Protein 5JBR (pdb70)

Organism: Beutenbergia cavernae (strain ATCC BAA-8 / DSM 12333 / CCUG 43141 / JCM 11478 / NBRC 16432 / NCIMB 13614 / HKI 0122) (NCBI:txid471853)

Solvent-accessible surface area: 14415 Å² total

CATH classification: 1.10.10.10

InterPro domains:
  IPR000835 MarR-type HTH domain [PF12802] (37-78)
  IPR036388 Winged helix-like DNA-binding domain superfamily [G3DSA:1.10.10.10] (1-82)
  IPR036390 Winged helix DNA-binding domain superfamily [SSF46785] (8-105)
  IPR052362 HTH-type GbsR-related transcriptional regulator [PTHR38465] (7-141)

Sequence (285 aa):
NAVTEEQLTFSQAGDLATWQLPRTTGRRTYGYLLLQSEATSFQEIGADLGLSPGAVSTSVRRELVAWGLARTIPQPGSRRLLVEAAGGFEQLLAASHERSRAFIRTLRSGQALADDDRVATRLVVDLTDLFEAYVEEAGEQLRRRRHEAGGNAVTEEQLTFSQAGDLATWQLPRTTGRRTYGYLLLQSEATSFQEEIGADLGLSPGAVSTSVREELVAWGLARTIPQPGSRRLLVEAAGGFEQLLAASHERSRAFIRTLRSGQALADDDRVATRLVDLTDDLFEAYVEEAGEQLR

Foldseek 3Di:
DVVLVVLQVQLQVCCVVVLVQRSLLSSLLSNLVPDPDWAFLVVSCVSNVHDSVSSVVSQVVCVVQQQKDWAQDPPDRTITMHGGGDCVSSLVSVLVVLVVVLVVLVVQLVVDDDDVSNVVSVVVSVVSVVVSVVVVVVVVVVVVPD/DVVLVVLQVQLQVCCVCVLVDRSLLSSLLSNQVPDPDWAWLVVSCVSNVHDSVSSVVSQVVCVVQFQKDWADDPPDRTITMHTGGDCLSSLVVVLVVLVVVLVVLVVQLVVDPDPVSNVVSVVVSVVSVVVSVVVVVSD

B-factor: mean 21.53, std 11.72, range [6.04, 85.86]

Radius of gyration: 23.36 Å; Cα contacts (8 Å, |Δi|>4): 385; chains: 2; bounding box: 42×64×67 Å

Structure (mmCIF, N/CA/C/O backbone):
data_5JBR
#
_entry.id   5JBR
#
_cell.length_a   45.096
_cell.length_b   46.461
_cell.length_c   47.820
_cell.angle_alpha   104.040
_cell.angle_beta   102.340
_cell.angle_gamma   117.670
#
_symmetry.space_group_name_H-M   'P 1'
#
loop_
_entity.id
_entity.type
_entity.pdbx_description
1 polymer 'Uncharacterized protein Bcav_2135'
2 non-polymer 'SULFATE ION'
3 water water
#
loop_
_atom_site.group_PDB
_atom_site.id
_atom_site.type_symbol
_atom_site.label_atom_id
_atom_site.label_alt_id
_atom_site.label_comp_id
_atom_site.label_asym_id
_atom_site.label_entity_id
_atom_site.label_seq_id
_atom_site.pdbx_PDB_ins_code
_atom_site.Cartn_x
_atom_site.Cartn_y
_atom_site.Cartn_z
_atom_site.occupancy
_atom_site.B_iso_or_equiv
_atom_site.auth_seq_id
_atom_site.auth_comp_id
_atom_site.auth_asym_id
_atom_site.auth_atom_id
_atom_site.pdbx_PDB_model_num
ATOM 1 N N . ASN A 1 1 ? -24.503 39.673 14.606 1.00 42.32 -1 ASN A N 1
ATOM 2 C CA . ASN A 1 1 ? -24.611 40.382 13.338 1.00 37.19 -1 ASN A CA 1
ATOM 3 C C . ASN A 1 1 ? -23.736 39.715 12.275 1.00 32.63 -1 ASN A C 1
ATOM 4 O O . ASN A 1 1 ? -23.195 38.632 12.508 1.00 31.63 -1 ASN A O 1
ATOM 9 N N . ALA A 1 2 ? -23.585 40.382 11.124 1.00 28.82 0 ALA A N 1
ATOM 10 C CA . ALA A 1 2 ? -22.950 39.747 9.969 1.00 23.74 0 ALA A CA 1
ATOM 11 C C . ALA A 1 2 ? -21.513 39.330 10.271 1.00 20.66 0 ALA A C 1
ATOM 12 O O . ALA A 1 2 ? -21.086 38.229 9.893 1.00 16.38 0 ALA A O 1
ATOM 14 N N . VAL A 1 3 ? -20.757 40.189 10.962 1.00 23.98 1 VAL A N 1
ATOM 15 C CA . VAL A 1 3 ? -19.355 39.893 11.263 1.00 25.32 1 VAL A CA 1
ATOM 16 C C . VAL A 1 3 ? -19.239 38.743 12.264 1.00 22.13 1 VAL A C 1
ATOM 17 O O . VAL A 1 3 ? -18.376 37.873 12.128 1.00 20.37 1 VAL A O 1
ATOM 21 N N . THR A 1 4 ? -20.098 38.713 13.281 1.00 22.69 2 THR A N 1
ATOM 22 C CA . THR A 1 4 ? -20.038 37.603 14.226 1.00 21.79 2 THR A CA 1
ATOM 23 C C . THR A 1 4 ? -20.384 36.284 13.539 1.00 18.03 2 THR A C 1
ATOM 24 O O . THR A 1 4 ? -19.718 35.265 13.764 1.00 13.81 2 THR A O 1
ATOM 28 N N . GLU A 1 5 ? -21.407 36.291 12.675 1.00 14.67 3 GLU A N 1
ATOM 29 C CA . GLU A 1 5 ? -21.768 35.082 11.941 1.00 15.02 3 GLU A CA 1
ATOM 30 C C . GLU A 1 5 ? -20.628 34.627 11.030 1.00 13.44 3 GLU A C 1
ATOM 31 O O . GLU A 1 5 ? -20.344 33.426 10.929 1.00 10.85 3 GLU A O 1
ATOM 37 N N . GLU A 1 6 ? -19.957 35.569 10.364 1.00 12.18 4 GLU A N 1
ATOM 38 C CA . GLU A 1 6 ? -18.824 35.188 9.523 1.00 12.01 4 GLU A CA 1
ATOM 39 C C . GLU A 1 6 ? -17.699 34.582 10.357 1.00 12.94 4 GLU A C 1
ATOM 40 O O . GLU A 1 6 ? -17.070 33.597 9.942 1.00 13.41 4 GLU A O 1
ATOM 46 N N . GLN A 1 7 ? -17.437 35.152 11.543 1.00 12.98 5 GLN A N 1
ATOM 47 C CA . GLN A 1 7 ? -16.401 34.606 12.420 1.00 13.73 5 GLN A CA 1
ATOM 48 C C . GLN A 1 7 ? -16.752 33.199 12.885 1.00 14.09 5 GLN A C 1
ATOM 49 O O . GLN A 1 7 ? -15.882 32.319 12.927 1.00 13.27 5 GLN A O 1
ATOM 55 N N . LEU A 1 8 ? -18.019 32.968 13.246 1.00 13.61 6 LEU A N 1
ATOM 56 C CA . LEU A 1 8 ? -18.443 31.639 13.685 1.00 14.76 6 LEU A CA 1
ATOM 57 C C . LEU A 1 8 ? -18.322 30.616 12.560 1.00 13.82 6 LEU A C 1
ATOM 58 O O . LEU A 1 8 ? -17.894 29.480 12.789 1.00 13.00 6 LEU A O 1
ATOM 63 N N . THR A 1 9 ? -18.706 30.995 11.340 1.00 13.81 7 THR A N 1
ATOM 64 C CA . THR A 1 9 ? -18.599 30.063 10.221 1.00 13.96 7 THR A CA 1
ATOM 65 C C . THR A 1 9 ? -17.133 29.789 9.869 1.00 13.44 7 THR A C 1
ATOM 66 O O . THR A 1 9 ? -16.776 28.652 9.535 1.00 11.43 7 THR A O 1
ATOM 70 N N . PHE A 1 10 ? -16.260 30.798 9.972 1.00 12.57 8 PHE A N 1
ATOM 71 C CA . PHE A 1 10 ? -14.826 30.542 9.816 1.00 11.21 8 PHE A CA 1
ATOM 72 C C . PHE A 1 10 ? -14.348 29.524 10.846 1.00 11.34 8 PHE A C 1
ATOM 73 O O . PHE A 1 10 ? -13.624 28.576 10.515 1.00 12.27 8 PHE A O 1
ATOM 81 N N . SER A 1 11 ? -14.760 29.700 12.104 1.00 10.56 9 SER A N 1
ATOM 82 C CA . SER A 1 11 ? -14.461 28.721 13.152 1.00 13.58 9 SER A CA 1
ATOM 83 C C . SER A 1 11 ? -14.956 27.323 12.773 1.00 15.29 9 SER A C 1
ATOM 84 O O . SER A 1 11 ? -14.221 26.330 12.894 1.00 13.69 9 SER A O 1
ATOM 87 N N . GLN A 1 12 ? -16.205 27.222 12.313 1.00 13.62 10 GLN A N 1
ATOM 88 C CA . GLN A 1 12 ? -16.728 25.922 11.897 1.00 13.76 10 GLN A CA 1
ATOM 89 C C . GLN A 1 12 ? -15.880 25.313 10.785 1.00 14.25 10 GLN A C 1
ATOM 90 O O . GLN A 1 12 ? -15.579 24.113 10.809 1.00 15.57 10 GLN A O 1
ATOM 96 N N . ALA A 1 13 ? -15.494 26.121 9.795 1.00 13.75 11 ALA A N 1
ATOM 97 C CA . ALA A 1 13 ? -14.684 25.617 8.686 1.00 14.51 11 ALA A CA 1
ATOM 98 C C . ALA A 1 13 ? -13.304 25.159 9.153 1.00 14.20 11 ALA A C 1
ATOM 99 O O . ALA A 1 13 ? -12.752 24.191 8.618 1.00 15.83 11 ALA A O 1
ATOM 109 N N . GLY A 1 15 ? -12.557 23.860 12.053 1.00 15.50 13 GLY A N 1
ATOM 110 C CA . GLY A 1 15 ? -12.759 22.536 12.627 1.00 18.06 13 GLY A CA 1
ATOM 111 C C . GLY A 1 15 ? -12.751 21.447 11.570 1.00 18.32 13 GLY A C 1
ATOM 112 O O . GLY A 1 15 ? -12.106 20.400 11.727 1.00 17.94 13 GLY A O 1
ATOM 113 N N . ASP A 1 16 ? -13.465 21.681 10.469 1.00 16.23 14 ASP A N 1
ATOM 114 C CA . ASP A 1 16 ? -13.499 20.697 9.393 1.00 19.27 14 ASP A CA 1
ATOM 115 C C . ASP A 1 16 ? -12.137 20.553 8.726 1.00 20.25 14 ASP A C 1
ATOM 116 O O . ASP A 1 16 ? -11.742 19.444 8.329 1.00 22.86 14 ASP A O 1
ATOM 129 N N . LEU A 1 18 ? -8.978 21.094 10.019 1.00 23.93 16 LEU A N 1
ATOM 130 C CA . LEU A 1 18 ? -7.950 20.440 10.810 1.00 26.40 16 LEU A CA 1
ATOM 131 C C . LEU A 1 18 ? -8.303 18.996 11.135 1.00 24.91 16 LEU A C 1
ATOM 132 O O . LEU A 1 18 ? -7.430 18.248 11.583 1.00 26.34 16 LEU A O 1
ATOM 137 N N . ALA A 1 19 ? -9.546 18.582 10.907 1.00 24.86 17 ALA A N 1
ATOM 138 C CA . ALA A 1 19 ? -9.864 17.163 11.011 1.00 22.77 17 ALA A CA 1
ATOM 139 C C . ALA A 1 19 ? -9.096 16.336 9.984 1.00 22.19 17 ALA A C 1
ATOM 140 O O . ALA A 1 19 ? -8.915 15.128 10.184 1.00 23.90 17 ALA A O 1
ATOM 142 N N . THR A 1 20 ? -8.618 16.969 8.907 1.00 26.06 18 THR A N 1
ATOM 143 C CA . THR A 1 20 ? -7.747 16.298 7.941 1.00 29.22 18 THR A CA 1
ATOM 144 C C . THR A 1 20 ? -6.475 15.774 8.597 1.00 29.77 18 THR A C 1
ATOM 145 O O . THR A 1 20 ? -5.983 14.696 8.244 1.00 30.62 18 THR A O 1
ATOM 149 N N . TRP A 1 21 ? -5.903 16.539 9.525 1.00 28.20 19 TRP A N 1
ATOM 150 C CA . TRP A 1 21 ? -4.720 16.121 10.263 1.00 29.05 19 TRP A CA 1
ATOM 151 C C . TRP A 1 21 ? -5.077 15.520 11.611 1.00 28.15 19 TRP A C 1
ATOM 152 O O . TRP A 1 21 ? -4.260 15.561 12.540 1.00 29.89 19 TRP A O 1
ATOM 163 N N . GLN A 1 22 ? -6.295 14.989 11.733 1.00 26.09 20 GLN A N 1
ATOM 164 C CA . GLN A 1 22 ? -6.748 14.182 12.857 1.00 28.32 20 GLN A CA 1
ATOM 165 C C . GLN A 1 22 ? -6.979 15.002 14.108 1.00 26.31 20 GLN A C 1
ATOM 166 O O . GLN A 1 22 ? -6.992 14.454 15.213 1.00 29.92 20 GLN A O 1
ATOM 172 N N . LEU A 1 23 ? -7.149 16.296 13.960 1.00 23.25 21 LEU A N 1
ATOM 173 C CA . LEU A 1 23 ? -7.516 17.131 15.093 1.00 23.49 21 LEU A CA 1
ATOM 174 C C . LEU A 1 23 ? -9.033 17.113 15.259 1.00 23.44 21 LEU A C 1
ATOM 175 O O . LEU A 1 23 ? -9.756 17.373 14.286 1.00 21.80 21 LEU A O 1
ATOM 180 N N . PRO A 1 24 ? -9.542 16.789 16.449 1.00 22.26 22 PRO A N 1
ATOM 181 C CA . PRO A 1 24 ? -10.997 16.762 16.661 1.00 19.55 22 PRO A CA 1
ATOM 182 C C . PRO A 1 24 ? -11.657 18.080 16.273 1.00 20.21 22 PRO A C 1
ATOM 183 O O . PRO A 1 24 ? -11.101 19.155 16.502 1.00 18.98 22 PRO A O 1
ATOM 187 N N . ARG A 1 25 ? -12.877 17.994 15.719 1.00 19.62 23 ARG A N 1
ATOM 188 C CA . ARG A 1 25 ? -13.500 19.173 15.107 1.00 18.68 23 ARG A CA 1
ATOM 189 C C . ARG A 1 25 ? -13.751 20.287 16.119 1.00 18.46 23 ARG A C 1
ATOM 190 O O . ARG A 1 25 ? -13.543 21.463 15.807 1.00 18.71 23 ARG A O 1
ATOM 198 N N . THR A 1 26 ? -14.205 19.948 17.330 1.00 17.17 24 THR A N 1
ATOM 199 C CA . THR A 1 26 ? -14.403 20.986 18.343 1.00 18.04 24 THR A CA 1
ATOM 200 C C . THR A 1 26 ? -13.095 21.711 18.670 1.00 15.27 24 THR A C 1
ATOM 201 O O . THR A 1 26 ? -13.096 22.923 18.933 1.00 14.75 24 THR A O 1
ATOM 205 N N . THR A 1 27 ? -11.969 21.001 18.619 1.00 12.67 25 THR A N 1
ATOM 206 C CA . THR A 1 27 ? -10.673 21.627 18.867 1.00 10.91 25 THR A CA 1
ATOM 207 C C . THR A 1 27 ? -10.294 22.574 17.729 1.00 8.76 25 THR A C 1
ATOM 208 O O . THR A 1 27 ? -9.854 23.707 17.967 1.00 9.42 25 THR A O 1
ATOM 212 N N . GLY A 1 28 ? -10.473 22.132 16.482 1.00 10.72 26 GLY A N 1
ATOM 213 C CA . GLY A 1 28 ? -10.248 23.019 15.345 1.00 12.00 26 GLY A CA 1
ATOM 214 C C . GLY A 1 28 ? -11.184 24.216 15.325 1.00 12.75 26 GLY A C 1
ATOM 215 O O . GLY A 1 28 ? -10.796 25.308 14.889 1.00 15.13 26 GLY A O 1
ATOM 216 N N A ARG A 1 29 ? -12.425 24.042 15.796 0.49 12.49 27 ARG A N 1
ATOM 217 N N B ARG A 1 29 ? -12.421 24.030 15.788 0.51 14.01 27 ARG A N 1
ATOM 218 C CA A ARG A 1 29 ? -13.340 25.180 15.889 0.49 13.82 27 ARG A CA 1
ATOM 219 C CA B ARG A 1 29 ? -13.348 25.149 15.913 0.51 16.89 27 ARG A CA 1
ATOM 220 C C A ARG A 1 29 ? -12.853 26.199 16.915 0.49 14.39 27 ARG A C 1
ATOM 221 C C B ARG A 1 29 ? -12.824 26.185 16.899 0.51 15.56 27 ARG A C 1
ATOM 222 O O A ARG A 1 29 ? -12.937 27.412 16.680 0.49 13.68 27 ARG A O 1
ATOM 223 O O B ARG A 1 29 ? -12.849 27.393 16.625 0.51 14.47 27 ARG A O 1
ATOM 238 N N . THR A 1 30 ? -12.357 25.724 18.063 1.00 12.59 28 THR A N 1
ATOM 239 C CA . THR A 1 30 ? -11.801 26.627 19.071 1.00 11.34 28 THR A CA 1
ATOM 240 C C . THR A 1 30 ? -10.617 27.395 18.502 1.00 10.55 28 THR A C 1
ATOM 241 O O . THR A 1 30 ? -10.458 28.599 18.749 1.00 10.38 28 THR A O 1
ATOM 245 N N . TYR A 1 31 ? -9.798 26.717 17.704 1.00 8.24 29 TYR A N 1
ATOM 246 C CA . TYR A 1 31 ? -8.638 27.362 17.097 1.00 7.91 29 TYR A CA 1
ATOM 247 C C . TYR A 1 31 ? -9.059 28.456 16.117 1.00 9.26 29 TYR A C 1
ATOM 248 O O . TYR A 1 31 ? -8.528 29.574 16.148 1.00 7.27 29 TYR A O 1
ATOM 257 N N . GLY A 1 32 ? -10.024 28.162 15.243 1.00 10.14 30 GLY A N 1
ATOM 258 C CA . GLY A 1 32 ? -10.462 29.176 14.293 1.00 8.45 30 GLY A CA 1
ATOM 259 C C . GLY A 1 32 ? -11.057 30.385 14.990 1.00 11.50 30 GLY A C 1
ATOM 260 O O . GLY A 1 32 ? -10.883 31.524 14.549 1.00 14.10 30 GLY A O 1
ATOM 261 N N . TYR A 1 33 ? -11.770 30.151 16.087 1.00 12.19 31 TYR A N 1
ATOM 262 C CA . TYR A 1 33 ? -12.261 31.249 16.910 1.00 12.23 31 TYR A CA 1
ATOM 263 C C . TYR A 1 33 ? -11.110 32.085 17.458 1.00 10.83 31 TYR A C 1
ATOM 264 O O . TYR A 1 33 ? -11.108 33.317 17.338 1.00 13.28 31 TYR A O 1
ATOM 273 N N . LEU A 1 34 ? -10.123 31.432 18.078 1.00 7.29 32 LEU A N 1
ATOM 274 C CA . LEU A 1 34 ? -8.994 32.166 18.649 1.00 7.23 32 LEU A CA 1
ATOM 275 C C . LEU A 1 34 ? -8.248 32.959 17.582 1.00 8.97 32 LEU A C 1
ATOM 276 O O . LEU A 1 34 ? -7.754 34.060 17.853 1.00 8.93 32 LEU A O 1
ATOM 281 N N . LEU A 1 35 ? -8.168 32.422 16.365 1.00 7.32 33 LEU A N 1
ATOM 282 C CA . LEU A 1 35 ? -7.445 33.103 15.289 1.00 7.13 33 LEU A CA 1
ATOM 283 C C . LEU A 1 35 ? -8.004 34.492 15.006 1.00 8.64 33 LEU A C 1
ATOM 284 O O . LEU A 1 35 ? -7.257 35.383 14.595 1.00 10.40 33 LEU A O 1
ATOM 289 N N . LEU A 1 36 ? -9.302 34.706 15.206 1.00 9.77 34 LEU A N 1
ATOM 290 C CA . LEU A 1 36 ? -9.889 36.002 14.887 1.00 10.31 34 LEU A CA 1
ATOM 291 C C . LEU A 1 36 ? -10.050 36.908 16.105 1.00 10.53 34 LEU A C 1
ATOM 292 O O . LEU A 1 36 ? -10.569 38.025 15.969 1.00 13.79 34 LEU A O 1
ATOM 297 N N . GLN A 1 37 ? -9.587 36.478 17.277 1.00 10.58 35 GLN A N 1
ATOM 298 C CA . GLN A 1 37 ? -9.589 37.310 18.476 1.00 14.29 35 GLN A CA 1
ATOM 299 C C . GLN A 1 37 ? -8.331 38.172 18.536 1.00 16.79 35 GLN A C 1
ATOM 300 O O . GLN A 1 37 ? -7.217 37.655 18.429 1.00 16.99 35 GLN A O 1
ATOM 306 N N . SER A 1 38 ? -8.506 39.484 18.738 1.00 17.28 36 SER A N 1
ATOM 307 C CA . SER A 1 38 ? -7.347 40.355 18.857 1.00 19.55 36 SER A CA 1
ATOM 308 C C . SER A 1 38 ? -6.707 40.310 20.239 1.00 20.79 36 SER A C 1
ATOM 309 O O . SER A 1 38 ? -5.556 40.731 20.38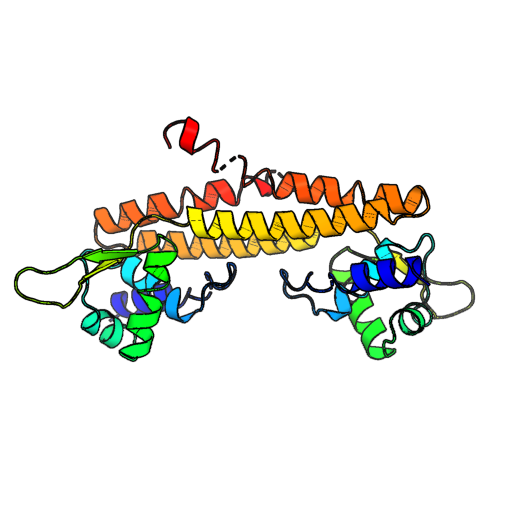5 1.00 25.02 36 SER A O 1
ATOM 312 N N . GLU A 1 39 ? -7.412 39.811 21.248 1.00 19.08 37 GLU A N 1
ATOM 313 C CA . GLU A 1 39 ? -6.893 39.731 22.608 1.00 19.87 37 GLU A CA 1
ATOM 314 C C . GLU A 1 39 ? -7.059 38.314 23.140 1.00 16.88 37 GLU A C 1
ATOM 315 O O . GLU A 1 39 ? -7.905 37.549 22.671 1.00 15.16 37 GLU A O 1
ATOM 321 N N . ALA A 1 40 ? -6.240 37.966 24.132 1.00 15.70 38 ALA A N 1
ATOM 322 C CA . ALA A 1 40 ? -6.417 36.690 24.808 1.00 15.63 38 ALA A CA 1
ATOM 323 C C . ALA A 1 40 ? -7.797 36.639 25.449 1.00 15.22 38 ALA A C 1
ATOM 324 O O . ALA A 1 40 ? -8.308 37.653 25.938 1.00 18.41 38 ALA A O 1
ATOM 326 N N . THR A 1 41 ? -8.405 35.455 25.447 1.00 14.42 39 THR A N 1
ATOM 327 C CA . THR A 1 41 ? -9.782 35.285 25.896 1.00 16.03 39 THR A CA 1
ATOM 328 C C . THR A 1 41 ? -9.863 34.226 26.989 1.00 14.00 39 THR A C 1
ATOM 329 O O . THR A 1 41 ? -9.054 33.296 27.044 1.00 15.24 39 THR A O 1
ATOM 333 N N . SER A 1 42 ? -10.857 34.370 27.861 1.00 13.79 40 SER A N 1
ATOM 334 C CA . SER A 1 42 ? -11.038 33.429 28.951 1.00 13.76 40 SER A CA 1
ATOM 335 C C . SER A 1 42 ? -11.727 32.155 28.461 1.00 14.92 40 SER A C 1
ATOM 336 O O . SER A 1 42 ? -12.338 32.120 27.387 1.00 15.38 40 SER A O 1
ATOM 339 N N . PHE A 1 43 ? -11.625 31.095 29.273 1.00 14.70 41 PHE A N 1
ATOM 340 C CA . PHE A 1 43 ? -12.355 29.866 28.968 1.00 14.50 41 PHE A CA 1
ATOM 341 C C . PHE A 1 43 ? -13.854 30.133 28.908 1.00 17.22 41 PHE A C 1
ATOM 342 O O . PHE A 1 43 ? -14.566 29.551 28.078 1.00 17.08 41 PHE A O 1
ATOM 350 N N . GLN A 1 44 ? -14.348 31.016 29.783 1.00 17.46 42 GLN A N 1
ATOM 351 C CA . GLN A 1 44 ? -15.775 31.325 29.819 1.00 19.81 42 GLN A CA 1
ATOM 352 C C . GLN A 1 44 ? -16.235 31.986 28.522 1.00 20.34 42 GLN A C 1
ATOM 353 O O . GLN A 1 44 ? -17.313 31.665 28.005 1.00 17.64 42 GLN A O 1
ATOM 359 N N . GLU A 1 45 ? -15.431 32.910 27.982 1.00 19.76 43 GLU A N 1
ATOM 360 C CA . GLU A 1 45 ? -15.784 33.569 26.721 1.00 20.56 43 GLU A CA 1
ATOM 361 C C . GLU A 1 45 ? -15.792 32.584 25.557 1.00 17.91 43 GLU A C 1
ATOM 362 O O . GLU A 1 45 ? -16.700 32.615 24.720 1.00 18.07 43 GLU A O 1
ATOM 368 N N . ILE A 1 46 ? -14.765 31.731 25.459 1.00 14.92 44 ILE A N 1
ATOM 369 C CA . ILE A 1 46 ? -14.746 30.719 24.397 1.00 15.16 44 ILE A CA 1
ATOM 370 C C . ILE A 1 46 ? -16.020 29.882 24.442 1.00 14.76 44 ILE A C 1
ATOM 371 O O . ILE A 1 46 ? -16.711 29.703 23.428 1.00 15.41 44 ILE A O 1
ATOM 376 N N . GLY A 1 47 ? -16.352 29.362 25.625 1.00 15.05 45 GLY A N 1
ATOM 377 C CA . GLY A 1 47 ? -17.526 28.509 25.743 1.00 15.57 45 GLY A CA 1
ATOM 378 C C . GLY A 1 47 ? -18.820 29.231 25.420 1.00 17.65 45 GLY A C 1
ATOM 379 O O . GLY A 1 47 ? -19.720 28.661 24.792 1.00 16.54 45 GLY A O 1
ATOM 380 N N . ALA A 1 48 ? -18.938 30.494 25.849 1.00 18.07 46 ALA A N 1
ATOM 381 C CA . ALA A 1 48 ? -20.154 31.255 25.571 1.00 21.06 46 ALA A CA 1
ATOM 382 C C . ALA A 1 48 ? -20.281 31.578 24.088 1.00 21.65 46 ALA A C 1
ATOM 383 O O . ALA A 1 48 ? -21.364 31.444 23.508 1.00 22.81 46 ALA A O 1
ATOM 385 N N . ASP A 1 49 ? -19.182 31.991 23.455 1.00 19.99 47 ASP A N 1
ATOM 386 C CA . ASP A 1 49 ? -19.246 32.405 22.057 1.00 21.71 47 ASP A CA 1
ATOM 387 C C . ASP A 1 49 ? -19.438 31.227 21.117 1.00 22.89 47 ASP A C 1
ATOM 388 O O . ASP A 1 49 ? -20.053 31.381 20.056 1.00 27.67 47 ASP A O 1
ATOM 393 N N . LEU A 1 50 ? -18.911 30.058 21.468 1.00 20.72 48 LEU A N 1
ATOM 394 C CA . LEU A 1 50 ? -18.992 28.884 20.613 1.00 19.23 48 LEU A CA 1
ATOM 395 C C . LEU A 1 50 ? -20.076 27.910 21.049 1.00 20.18 48 LEU A C 1
ATOM 396 O O . LEU A 1 50 ? -20.310 26.910 20.358 1.00 21.28 48 LEU A O 1
ATOM 401 N N . GLY A 1 51 ? -20.745 28.172 22.164 1.00 21.26 49 GLY A N 1
ATOM 402 C CA . GLY A 1 51 ? -21.745 27.235 22.653 1.00 21.73 49 GLY A CA 1
ATOM 403 C C . GLY A 1 51 ? -21.151 25.918 23.107 1.00 22.24 49 GLY A C 1
ATOM 404 O O . GLY A 1 51 ? -21.739 24.858 22.857 1.00 23.32 49 GLY A O 1
ATOM 405 N N . LEU A 1 52 ? -19.996 25.957 23.767 1.00 19.79 50 LEU A N 1
ATOM 406 C CA . LEU A 1 52 ? -19.290 24.761 24.196 1.00 17.75 50 LEU A CA 1
ATOM 407 C C . LEU A 1 52 ? -19.333 24.620 25.713 1.00 18.12 50 LEU A C 1
ATOM 408 O O . LEU A 1 52 ? -19.287 25.613 26.446 1.00 17.95 50 LEU A O 1
ATOM 413 N N . SER A 1 53 ? -19.414 23.372 26.178 1.00 17.80 51 SER A N 1
ATOM 414 C CA . SER A 1 53 ? -19.404 23.099 27.610 1.00 20.25 51 SER A CA 1
ATOM 415 C C . SER A 1 53 ? -18.049 23.461 28.215 1.00 19.73 51 SER A C 1
ATOM 416 O O . SER A 1 53 ? -17.032 23.495 27.512 1.00 18.61 51 SER A O 1
ATOM 419 N N . PRO A 1 54 ? -18.008 23.746 29.524 1.00 21.45 52 PRO A N 1
ATOM 420 C CA . PRO A 1 54 ? -16.702 23.995 30.160 1.00 19.83 52 PRO A CA 1
ATOM 421 C C . PRO A 1 54 ? -15.723 22.849 29.961 1.00 19.82 52 PRO A C 1
ATOM 422 O O . PRO A 1 54 ? -14.529 23.093 29.751 1.00 19.65 52 PRO A O 1
ATOM 426 N N . GLY A 1 55 ? -16.203 21.602 29.982 1.00 19.99 53 GLY A N 1
ATOM 427 C CA . GLY A 1 55 ? -15.322 20.471 29.728 1.00 19.77 53 GLY A CA 1
ATOM 428 C C . GLY A 1 55 ? -14.806 20.426 28.300 1.00 19.32 53 GLY A C 1
ATOM 429 O O . GLY A 1 55 ? -13.641 20.092 28.064 1.00 20.24 53 GLY A O 1
ATOM 430 N N . ALA A 1 56 ? -15.664 20.753 27.327 1.00 15.91 54 ALA A N 1
ATOM 431 C CA . ALA A 1 56 ? -15.220 20.799 25.936 1.00 13.64 54 ALA A CA 1
ATOM 432 C C . ALA A 1 56 ? -14.156 21.870 25.726 1.00 13.22 54 ALA A C 1
ATOM 433 O O . ALA A 1 56 ? -13.172 21.644 25.010 1.00 14.26 54 ALA A O 1
ATOM 435 N N . VAL A 1 57 ? -14.352 23.053 26.318 1.00 12.75 55 VAL A N 1
ATOM 436 C CA . VAL A 1 57 ? -13.368 24.126 26.191 1.00 12.02 55 VAL A CA 1
ATOM 437 C C . VAL A 1 57 ? -12.041 23.707 26.810 1.00 12.57 55 VAL A C 1
ATOM 438 O O . VAL A 1 57 ? -10.971 23.891 26.220 1.00 10.85 55 VAL A O 1
ATOM 442 N N . SER A 1 58 ? -12.095 23.141 28.016 1.00 13.44 56 SER A N 1
ATOM 443 C CA . SER A 1 58 ? -10.874 22.745 28.709 1.00 14.91 56 SER A CA 1
ATOM 444 C C . SER A 1 58 ? -10.085 21.712 27.900 1.00 13.38 56 SER A C 1
ATOM 445 O O . SER A 1 58 ? -8.862 21.823 27.748 1.00 12.42 56 SER A O 1
ATOM 448 N N . THR A 1 59 ? -10.778 20.702 27.364 1.00 14.12 57 THR A N 1
ATOM 449 C CA . THR A 1 59 ? -10.129 19.684 26.540 1.00 16.00 57 THR A CA 1
ATOM 450 C C . THR A 1 59 ? -9.539 20.299 25.275 1.00 14.65 57 THR A C 1
ATOM 451 O O . THR A 1 59 ? -8.392 20.014 24.900 1.00 11.45 57 THR A O 1
ATOM 455 N N . SER A 1 60 ? -10.313 21.156 24.607 1.00 11.01 58 SER A N 1
ATOM 456 C CA . SER A 1 60 ? -9.854 21.765 23.364 1.00 11.29 58 SER A CA 1
ATOM 457 C C . SER A 1 60 ? -8.615 22.611 23.592 1.00 9.34 58 SER A C 1
ATOM 458 O O . SER A 1 60 ? -7.652 22.538 22.819 1.00 10.34 58 SER A O 1
ATOM 461 N N . VAL A 1 61 ? -8.631 23.439 24.639 1.00 7.19 59 VAL A N 1
ATOM 462 C CA . VAL A 1 61 ? -7.469 24.271 24.944 1.00 7.83 59 VAL A CA 1
ATOM 463 C C . VAL A 1 61 ? -6.240 23.407 25.224 1.00 10.29 59 VAL A C 1
ATOM 464 O O . VAL A 1 61 ? -5.141 23.684 24.723 1.00 9.57 59 VAL A O 1
ATOM 468 N N A ARG A 1 62 ? -6.398 22.337 26.014 0.54 12.12 60 ARG A N 1
ATOM 469 N N B ARG A 1 62 ? -6.407 22.357 26.032 0.46 11.12 60 ARG A N 1
ATOM 470 C CA A ARG A 1 62 ? -5.248 21.485 26.317 0.54 13.73 60 ARG A CA 1
ATOM 471 C CA B ARG A 1 62 ? -5.295 21.458 26.327 0.46 11.98 60 ARG A CA 1
ATOM 472 C C A ARG A 1 62 ? -4.694 20.826 25.053 0.54 11.23 60 ARG A C 1
ATOM 473 C C B ARG A 1 62 ? -4.708 20.862 25.050 0.46 10.74 60 ARG A C 1
ATOM 474 O O A ARG A 1 62 ? -3.475 20.651 24.917 0.54 9.76 60 ARG A O 1
ATOM 475 O O B ARG A 1 62 ? -3.482 20.774 24.898 0.46 9.89 60 ARG A O 1
ATOM 490 N N . GLU A 1 63 ? -5.567 20.463 24.110 1.00 9.44 61 GLU A N 1
ATOM 491 C CA . GLU A 1 63 ? -5.082 19.877 22.864 1.00 8.45 61 GLU A CA 1
ATOM 492 C C . GLU A 1 63 ? -4.392 20.917 21.989 1.00 9.44 61 GLU A C 1
ATOM 493 O O . GLU A 1 63 ? -3.339 20.636 21.406 1.00 10.32 61 GLU A O 1
ATOM 499 N N . LEU A 1 64 ? -4.961 22.124 21.885 1.00 6.99 62 LEU A N 1
ATOM 500 C CA . LEU A 1 64 ? -4.329 23.163 21.073 1.00 7.15 62 LEU A CA 1
ATOM 501 C C . LEU A 1 64 ? -2.968 23.545 21.634 1.00 6.61 62 LEU A C 1
ATOM 502 O O . LEU A 1 64 ? -2.014 23.766 20.881 1.00 7.39 62 LEU A O 1
ATOM 507 N N . VAL A 1 65 ? -2.865 23.640 22.956 1.00 7.36 63 VAL A N 1
ATOM 508 C CA . VAL A 1 65 ? -1.581 23.976 23.567 1.00 8.36 63 VAL A CA 1
ATOM 509 C C . VAL A 1 65 ? -0.559 22.876 23.309 1.00 7.89 63 VAL A C 1
ATOM 510 O O . VAL A 1 65 ? 0.599 23.156 22.973 1.00 9.04 63 VAL A O 1
ATOM 514 N N . ALA A 1 66 ? -0.985 21.611 23.399 1.00 8.59 64 ALA A N 1
ATOM 515 C CA . ALA A 1 66 ? -0.090 20.490 23.109 1.00 7.73 64 ALA A CA 1
ATOM 516 C C . ALA A 1 66 ? 0.433 20.534 21.672 1.00 6.65 64 ALA A C 1
ATOM 517 O O . ALA A 1 66 ? 1.606 20.221 21.419 1.00 8.83 64 ALA A O 1
ATOM 519 N N . TRP A 1 67 ? -0.422 20.926 20.718 1.00 6.74 65 TRP A N 1
ATOM 520 C CA . TRP A 1 67 ? -0.062 20.972 19.306 1.00 7.45 65 TRP A CA 1
ATOM 521 C C . TRP A 1 67 ? 0.634 22.265 18.904 1.00 10.56 65 TRP A C 1
ATOM 522 O O . TRP A 1 67 ? 0.961 22.433 17.722 1.00 13.75 65 TRP A O 1
ATOM 533 N N . GLY A 1 68 ? 0.869 23.181 19.843 1.00 8.89 66 GLY A N 1
ATOM 534 C CA . GLY A 1 68 ? 1.559 24.411 19.503 1.00 10.78 66 GLY A CA 1
ATOM 535 C C . GLY A 1 68 ? 0.707 25.401 18.753 1.00 12.55 66 GLY A C 1
ATOM 536 O O . GLY A 1 68 ? 1.245 26.251 18.042 1.00 19.08 66 GLY A O 1
ATOM 537 N N . LEU A 1 69 ? -0.618 25.308 18.891 1.00 9.09 67 LEU A N 1
ATOM 538 C CA . LEU A 1 69 ? -1.569 26.190 18.224 1.00 10.96 67 LEU A CA 1
ATOM 539 C C . LEU A 1 69 ? -2.128 27.260 19.143 1.00 10.57 67 LEU A C 1
ATOM 540 O O . LEU A 1 69 ? -2.801 28.178 18.664 1.00 11.91 67 LEU A O 1
ATOM 545 N N . ALA A 1 70 ? -1.907 27.132 20.443 1.00 9.85 68 ALA A N 1
ATOM 546 C CA . ALA A 1 70 ? -2.388 28.124 21.389 1.00 8.27 68 ALA A CA 1
ATOM 547 C C . ALA A 1 70 ? -1.423 28.203 22.557 1.00 8.59 68 ALA A C 1
ATOM 548 O O . ALA A 1 70 ? -0.590 27.314 22.770 1.00 11.47 68 ALA A O 1
ATOM 550 N N . ARG A 1 71 ? -1.543 29.305 23.301 1.00 7.49 69 ARG A N 1
ATOM 551 C CA . ARG A 1 71 ? -0.770 29.572 24.502 1.00 9.97 69 ARG A CA 1
ATOM 552 C C . ARG A 1 71 ? -1.743 29.965 25.601 1.00 10.89 69 ARG A C 1
ATOM 553 O O . ARG A 1 71 ? -2.690 30.720 25.351 1.00 11.08 69 ARG A O 1
ATOM 561 N N . THR A 1 72 ? -1.538 29.422 26.800 1.00 9.24 70 THR A N 1
ATOM 562 C CA . THR A 1 72 ? -2.295 29.831 27.976 1.00 11.04 70 THR A CA 1
ATOM 563 C C . THR A 1 72 ? -1.488 30.847 28.776 1.00 12.93 70 THR A C 1
ATOM 564 O O . THR A 1 72 ? -0.254 30.767 28.842 1.00 12.05 70 THR A O 1
ATOM 568 N N . ILE A 1 73 ? -2.188 31.817 29.369 1.00 12.22 71 ILE A N 1
ATOM 569 C CA . ILE A 1 73 ? -1.560 32.962 30.009 1.00 12.52 71 ILE A CA 1
ATOM 570 C C . ILE A 1 73 ? -2.120 33.095 31.417 1.00 12.61 71 ILE A C 1
ATOM 571 O O . ILE A 1 73 ? -3.331 33.281 31.584 1.00 15.13 71 ILE A O 1
ATOM 576 N N . PRO A 1 74 ? -1.291 33.009 32.457 1.00 12.77 72 PRO A N 1
ATOM 577 C CA . PRO A 1 74 ? -1.788 33.212 33.823 1.00 16.83 72 PRO A CA 1
ATOM 578 C C . PRO A 1 74 ? -2.179 34.665 34.063 1.00 20.02 72 PRO A C 1
ATOM 579 O O . PRO A 1 74 ? -1.752 35.584 33.362 1.00 19.27 72 PRO A O 1
ATOM 583 N N . GLN A 1 75 ? -3.022 34.864 35.071 1.00 25.38 73 GLN A N 1
ATOM 584 C CA . GLN A 1 75 ? -3.557 36.185 35.365 1.00 30.36 73 GLN A CA 1
ATOM 585 C C . GLN A 1 75 ? -3.196 36.588 36.785 1.00 33.88 73 GLN A C 1
ATOM 586 O O . GLN A 1 75 ? -3.361 35.779 37.710 1.00 34.97 73 GLN A O 1
ATOM 592 N N . PRO A 1 76 ? -2.709 37.811 37.003 1.00 35.93 74 PRO A N 1
ATOM 593 C CA . PRO A 1 76 ? -2.420 38.258 38.373 1.00 38.31 74 PRO A CA 1
ATOM 594 C C . PRO A 1 76 ? -3.670 38.197 39.237 1.00 41.75 74 PRO A C 1
ATOM 595 O O . PRO A 1 76 ? -4.739 38.671 38.845 1.00 42.31 74 PRO A O 1
ATOM 599 N N . GLY A 1 77 ? -3.533 37.575 40.408 1.00 43.27 75 GLY A N 1
ATOM 600 C CA . GLY A 1 77 ? -4.604 37.523 41.382 1.00 46.01 75 GLY A CA 1
ATOM 601 C C . GLY A 1 77 ? -5.647 36.450 41.163 1.00 48.07 75 GLY A C 1
ATOM 602 O O . GLY A 1 77 ? -6.682 36.473 41.839 1.00 49.04 75 GLY A O 1
ATOM 603 N N . SER A 1 78 ? -5.415 35.506 40.254 1.00 46.48 76 SER A N 1
ATOM 604 C CA . SER A 1 78 ? -6.408 34.482 39.962 1.00 45.02 76 SER A CA 1
ATOM 605 C C . SER A 1 78 ? -5.723 33.234 39.429 1.00 43.47 76 SER A C 1
ATOM 606 O O . SER A 1 78 ? -4.581 33.276 38.961 1.00 44.30 76 SER A O 1
ATOM 609 N N . ARG A 1 79 ? -6.443 32.116 39.504 1.00 40.44 77 ARG A N 1
ATOM 610 C CA . ARG A 1 79 ? -6.017 30.866 38.893 1.00 37.82 77 ARG A CA 1
ATOM 611 C C . ARG A 1 79 ? -6.616 30.660 37.507 1.00 35.36 77 ARG A C 1
ATOM 612 O O . ARG A 1 79 ? -6.281 29.676 36.838 1.00 36.70 77 ARG A O 1
ATOM 614 N N . ARG A 1 80 ? -7.495 31.556 37.064 1.00 31.49 78 ARG A N 1
ATOM 615 C CA . ARG A 1 80 ? -8.062 31.449 35.730 1.00 29.00 78 ARG A CA 1
ATOM 616 C C . ARG A 1 80 ? -7.005 31.779 34.684 1.00 22.72 78 ARG A C 1
ATOM 617 O O . ARG A 1 80 ? -6.098 32.582 34.907 1.00 25.17 78 ARG A O 1
ATOM 625 N N . LEU A 1 81 ? -7.123 31.137 33.536 1.00 16.93 79 LEU A N 1
ATOM 626 C CA . LEU A 1 81 ? -6.182 31.317 32.450 1.00 15.89 79 LEU A CA 1
ATOM 627 C C . LEU A 1 81 ? -6.846 32.068 31.304 1.00 16.64 79 LEU A C 1
ATOM 628 O O . LEU A 1 81 ? -8.050 31.942 31.076 1.00 18.35 79 LEU A O 1
ATOM 633 N N . LEU A 1 82 ? -6.056 32.856 30.590 1.00 11.28 80 LEU A N 1
ATOM 634 C CA . LEU A 1 82 ? -6.470 33.355 29.287 1.00 13.30 80 LEU A CA 1
ATOM 635 C C . LEU A 1 82 ? -5.784 32.538 28.195 1.00 10.94 80 LEU A C 1
ATOM 636 O O . LEU A 1 82 ? -4.770 31.873 28.432 1.00 14.14 80 LEU A O 1
ATOM 641 N N . VAL A 1 83 ? -6.372 32.568 26.995 1.00 9.20 81 VAL A N 1
ATOM 642 C CA . VAL A 1 83 ? -5.932 31.742 25.871 1.00 10.45 81 VAL A CA 1
ATOM 643 C C . VAL A 1 83 ? -5.774 32.614 24.636 1.00 10.43 81 VAL A C 1
ATOM 644 O O . VAL A 1 83 ? -6.615 33.475 24.363 1.00 12.55 81 VAL A O 1
ATOM 648 N N . GLU A 1 84 ? -4.713 32.372 23.874 1.00 9.25 82 GLU A N 1
ATOM 649 C CA . GLU A 1 84 ? -4.540 33.026 22.587 1.00 11.68 82 GLU A CA 1
ATOM 650 C C . GLU A 1 84 ? -3.979 32.036 21.577 1.00 9.74 82 GLU A C 1
ATOM 651 O O . GLU A 1 84 ? -3.286 31.073 21.927 1.00 11.32 82 GLU A O 1
ATOM 657 N N . ALA A 1 85 ? -4.301 32.285 20.314 1.00 8.86 83 ALA A N 1
ATOM 658 C CA . ALA A 1 85 ? -3.674 31.548 19.220 1.00 8.29 83 ALA A CA 1
ATOM 659 C C . ALA A 1 85 ? -2.167 31.787 19.248 1.00 8.93 83 ALA A C 1
ATOM 660 O O . ALA A 1 85 ? -1.701 32.873 19.605 1.00 11.71 83 ALA A O 1
ATOM 662 N N . ALA A 1 86 ? -1.401 30.763 18.893 1.00 9.58 84 ALA A N 1
ATOM 663 C CA . ALA A 1 86 ? 0.052 30.857 18.943 1.00 15.49 84 ALA A CA 1
ATOM 664 C C . ALA A 1 86 ? 0.651 29.904 17.916 1.00 17.54 84 ALA A C 1
ATOM 665 O O . ALA A 1 86 ? -0.057 29.114 17.289 1.00 17.56 84 ALA A O 1
ATOM 667 N N . GLY A 1 87 ? 1.970 29.998 17.741 1.00 17.56 85 GLY A N 1
ATOM 668 C CA . GLY A 1 87 ? 2.668 29.000 16.939 1.00 16.77 85 GLY A CA 1
ATOM 669 C C . GLY A 1 87 ? 2.114 28.920 15.530 1.00 19.94 85 GLY A C 1
ATOM 670 O O . GLY A 1 87 ? 1.898 29.935 14.860 1.00 25.55 85 GLY A O 1
ATOM 671 N N . GLY A 1 88 ? 1.851 27.703 15.077 1.00 19.85 86 GLY A N 1
ATOM 672 C CA . GLY A 1 88 ? 1.328 27.518 13.736 1.00 20.12 86 GLY A CA 1
ATOM 673 C C . GLY A 1 88 ? 1.161 26.046 13.429 1.00 20.34 86 GLY A C 1
ATOM 674 O O . GLY A 1 88 ? 1.187 25.200 14.330 1.00 23.96 86 GLY A O 1
ATOM 675 N N . PHE A 1 89 ? 1.008 25.745 12.136 1.00 20.08 87 PHE A N 1
ATOM 676 C CA . PHE A 1 89 ? 0.722 24.387 11.683 1.00 18.03 87 PHE A CA 1
ATOM 677 C C . PHE A 1 89 ? 1.922 23.451 11.701 1.00 17.72 87 PHE A C 1
ATOM 678 O O . PHE A 1 89 ? 1.750 22.272 11.377 1.00 19.87 87 PHE A O 1
ATOM 686 N N . GLU A 1 90 ? 3.118 23.928 12.046 1.00 14.81 88 GLU A N 1
ATOM 687 C CA . GLU A 1 90 ? 4.316 23.109 11.859 1.00 19.34 88 GLU A CA 1
ATOM 688 C C . GLU A 1 90 ? 4.177 21.729 12.504 1.00 17.79 88 GLU A C 1
ATOM 689 O O . GLU A 1 90 ? 4.505 20.706 11.888 1.00 16.89 88 GLU A O 1
ATOM 695 N N . GLN A 1 91 ? 3.687 21.677 13.749 1.00 17.29 89 GLN A N 1
ATOM 696 C CA . GLN A 1 91 ? 3.621 20.394 14.448 1.00 15.58 89 GLN A CA 1
ATOM 697 C C . GLN A 1 91 ? 2.613 19.449 13.809 1.00 13.30 89 GLN A C 1
ATOM 698 O O . GLN A 1 91 ? 2.885 18.251 13.671 1.00 13.47 89 GLN A O 1
ATOM 704 N N . LEU A 1 92 ? 1.435 19.963 13.444 1.00 13.98 90 LEU A N 1
ATOM 705 C CA . LEU A 1 92 ? 0.426 19.132 12.792 1.00 14.53 90 LEU A CA 1
ATOM 706 C C . LEU A 1 92 ? 0.947 18.572 11.480 1.00 15.13 90 LEU A C 1
ATOM 707 O O . LEU A 1 92 ? 0.737 17.394 11.167 1.00 15.65 90 LEU A O 1
ATOM 712 N N . LEU A 1 93 ? 1.626 19.405 10.696 1.00 16.02 91 LEU A N 1
ATOM 713 C CA . LEU A 1 93 ? 2.157 18.947 9.416 1.00 17.37 91 LEU A CA 1
ATOM 714 C C . LEU A 1 93 ? 3.278 17.936 9.612 1.00 18.20 91 LEU A C 1
ATOM 715 O O . LEU A 1 93 ? 3.386 16.964 8.848 1.00 18.70 91 LEU A O 1
ATOM 720 N N . ALA A 1 94 ? 4.131 18.154 10.618 1.00 16.67 92 ALA A N 1
ATOM 721 C CA . ALA A 1 94 ? 5.178 17.181 10.913 1.00 15.07 92 ALA A CA 1
ATOM 722 C C . ALA A 1 94 ? 4.582 15.837 11.308 1.00 16.75 92 ALA A C 1
ATOM 723 O O . ALA A 1 94 ? 5.105 14.786 10.918 1.00 19.19 92 ALA A O 1
ATOM 725 N N . ALA A 1 95 ? 3.493 15.850 12.090 1.00 14.10 93 ALA A N 1
ATOM 726 C CA . ALA A 1 95 ? 2.820 14.602 12.434 1.00 13.59 93 ALA A CA 1
ATOM 727 C C . ALA A 1 95 ? 2.265 13.928 11.190 1.00 15.35 93 ALA A C 1
ATOM 728 O O . ALA A 1 95 ? 2.356 12.702 11.047 1.00 16.19 93 ALA A O 1
ATOM 730 N N . SER A 1 96 ? 1.705 14.715 10.266 1.00 13.61 94 SER A N 1
ATOM 731 C CA . SER A 1 96 ? 1.222 14.151 9.008 1.00 17.32 94 SER A CA 1
ATOM 732 C C . SER A 1 96 ? 2.359 13.506 8.221 1.00 16.40 94 SER A C 1
ATOM 733 O O . SER A 1 96 ? 2.205 12.410 7.657 1.00 16.49 94 SER A O 1
ATOM 736 N N . HIS A 1 97 ? 3.508 14.178 8.171 1.00 17.41 95 HIS A N 1
ATOM 737 C CA . HIS A 1 97 ? 4.668 13.637 7.476 1.00 17.80 95 HIS A CA 1
ATOM 738 C C . HIS A 1 97 ? 5.073 12.284 8.053 1.00 18.78 95 HIS A C 1
ATOM 739 O O . HIS A 1 97 ? 5.405 11.354 7.304 1.00 17.63 95 HIS A O 1
ATOM 746 N N . GLU A 1 98 ? 5.017 12.143 9.380 1.00 18.74 96 GLU A N 1
ATOM 747 C CA . GLU A 1 98 ? 5.396 10.882 10.012 1.00 21.09 96 GLU A CA 1
ATOM 748 C C . GLU A 1 98 ? 4.434 9.758 9.647 1.00 20.55 96 GLU A C 1
ATOM 749 O O . GLU A 1 98 ? 4.861 8.613 9.445 1.00 19.41 96 GLU A O 1
ATOM 755 N N . ARG A 1 99 ? 3.135 10.060 9.550 1.00 17.99 97 ARG A N 1
ATOM 756 C CA . ARG A 1 99 ? 2.176 9.058 9.093 1.00 15.64 97 ARG A CA 1
ATOM 757 C C . ARG A 1 99 ? 2.457 8.652 7.648 1.00 14.03 97 ARG A C 1
ATOM 758 O O . ARG A 1 99 ? 2.384 7.465 7.296 1.00 15.18 97 ARG A O 1
ATOM 766 N N . SER A 1 100 ? 2.820 9.618 6.803 1.00 14.27 98 SER A N 1
ATOM 767 C CA . SER A 1 100 ? 3.193 9.288 5.429 1.00 15.51 98 SER A CA 1
ATOM 768 C C . SER A 1 100 ? 4.451 8.428 5.382 1.00 15.91 98 SER A C 1
ATOM 769 O O . SER A 1 100 ? 4.565 7.540 4.531 1.00 16.11 98 SER A O 1
ATOM 772 N N . ARG A 1 101 ? 5.414 8.684 6.273 1.00 15.64 99 ARG A N 1
ATOM 773 C CA . ARG A 1 101 ? 6.619 7.855 6.294 1.00 17.13 99 ARG A CA 1
ATOM 774 C C . ARG A 1 101 ? 6.278 6.399 6.589 1.00 18.54 99 ARG A C 1
ATOM 775 O O . ARG A 1 101 ? 6.906 5.484 6.041 1.00 16.59 99 ARG A O 1
ATOM 783 N N . ALA A 1 102 ? 5.281 6.161 7.449 1.00 16.73 100 ALA A N 1
ATOM 784 C CA . ALA A 1 102 ? 4.869 4.790 7.734 1.00 14.86 100 ALA A CA 1
ATOM 785 C C . ALA A 1 102 ? 4.199 4.149 6.517 1.00 15.10 100 ALA A C 1
ATOM 786 O O . ALA A 1 102 ? 4.380 2.947 6.256 1.00 16.37 100 ALA A O 1
ATOM 788 N N . PHE A 1 103 ? 3.419 4.934 5.763 1.00 14.53 101 PHE A N 1
ATOM 789 C CA . PHE A 1 103 ? 2.862 4.442 4.505 1.00 12.30 101 PHE A CA 1
ATOM 790 C C . PHE A 1 103 ? 3.970 4.050 3.540 1.00 12.71 101 PHE A C 1
ATOM 791 O O . PHE A 1 103 ? 3.859 3.051 2.818 1.00 14.22 101 PHE A O 1
ATOM 799 N N . ILE A 1 104 ? 5.035 4.849 3.486 1.00 11.33 102 ILE A N 1
ATOM 800 C CA . ILE A 1 104 ? 6.121 4.544 2.564 1.00 11.38 102 ILE A CA 1
ATOM 801 C C . ILE A 1 104 ? 6.814 3.249 2.976 1.00 10.45 102 ILE A C 1
ATOM 802 O O . ILE A 1 104 ? 7.186 2.430 2.120 1.00 10.47 102 ILE A O 1
ATOM 807 N N . ARG A 1 105 ? 6.936 3.006 4.292 1.00 10.65 103 ARG A N 1
ATOM 808 C CA . ARG A 1 105 ? 7.514 1.739 4.741 1.00 11.29 103 ARG A CA 1
ATOM 809 C C . ARG A 1 105 ? 6.637 0.560 4.331 1.00 11.61 103 ARG A C 1
ATOM 810 O O . ARG A 1 105 ? 7.148 -0.493 3.920 1.00 10.49 103 ARG A O 1
ATOM 818 N N . THR A 1 106 ? 5.314 0.724 4.418 1.00 12.01 104 THR A N 1
ATOM 819 C CA . THR A 1 106 ? 4.396 -0.308 3.936 1.00 11.12 104 THR A CA 1
ATOM 820 C C . THR A 1 106 ? 4.583 -0.560 2.445 1.00 10.46 104 THR A C 1
ATOM 821 O O . THR A 1 106 ? 4.653 -1.712 1.994 1.00 11.19 104 THR A O 1
ATOM 825 N N . LEU A 1 107 ? 4.660 0.511 1.655 1.00 9.09 105 LEU A N 1
ATOM 826 C CA . LEU A 1 107 ? 4.880 0.335 0.222 1.00 8.83 105 LEU A CA 1
ATOM 827 C C . LEU A 1 107 ? 6.228 -0.322 -0.061 1.00 8.69 105 LEU A C 1
ATOM 828 O O . LEU A 1 107 ? 6.316 -1.215 -0.911 1.00 8.60 105 LEU A O 1
ATOM 833 N N . ARG A 1 108 ? 7.291 0.093 0.640 1.00 8.58 106 ARG A N 1
ATOM 834 C CA . ARG A 1 108 ? 8.595 -0.542 0.422 1.00 7.75 106 ARG A CA 1
ATOM 835 C C . ARG A 1 108 ? 8.593 -2.000 0.883 1.00 8.85 106 ARG A C 1
ATOM 836 O O . ARG A 1 108 ? 9.338 -2.836 0.336 1.00 7.96 106 ARG A O 1
ATOM 844 N N . SER A 1 109 ? 7.742 -2.334 1.858 1.00 7.81 107 SER A N 1
ATOM 845 C CA . SER A 1 109 ? 7.589 -3.730 2.256 1.00 8.37 107 SER A CA 1
ATOM 846 C C . SER A 1 109 ? 6.961 -4.554 1.140 1.00 9.77 107 SER A C 1
ATOM 847 O O . SER A 1 109 ? 7.426 -5.664 0.831 1.00 8.93 107 SER A O 1
ATOM 850 N N . GLY A 1 110 ? 5.892 -4.031 0.525 1.00 9.06 108 GLY A N 1
ATOM 851 C CA . GLY A 1 110 ? 5.306 -4.700 -0.633 1.00 7.65 108 GLY A CA 1
ATOM 852 C C . GLY A 1 110 ? 6.283 -4.833 -1.787 1.00 8.80 108 GLY A C 1
ATOM 853 O O . GLY A 1 110 ? 6.355 -5.880 -2.441 1.00 10.50 108 GLY A O 1
ATOM 854 N N . GLN A 1 111 ? 7.063 -3.784 -2.039 1.00 7.49 109 GLN A N 1
ATOM 855 C CA . GLN A 1 111 ? 8.121 -3.865 -3.037 1.00 7.25 109 GLN A CA 1
ATOM 856 C C . GLN A 1 111 ? 9.080 -5.030 -2.763 1.00 8.15 109 GLN A C 1
ATOM 857 O O . GLN A 1 111 ? 9.454 -5.769 -3.687 1.00 10.24 109 GLN A O 1
ATOM 863 N N . ALA A 1 112 ? 9.492 -5.201 -1.500 1.00 7.97 110 ALA A N 1
ATOM 864 C CA . ALA A 1 112 ? 10.381 -6.300 -1.128 1.00 9.65 110 ALA A CA 1
ATOM 865 C C . ALA A 1 112 ? 9.715 -7.659 -1.299 1.00 11.10 110 ALA A C 1
ATOM 866 O O . ALA A 1 112 ? 10.394 -8.647 -1.615 1.00 9.96 110 ALA A O 1
ATOM 868 N N . LEU A 1 113 ? 8.403 -7.739 -1.061 1.00 9.42 111 LEU A N 1
ATOM 869 C CA . LEU A 1 113 ? 7.675 -8.997 -1.195 1.00 9.99 111 LEU A CA 1
ATOM 870 C C . LEU A 1 113 ? 7.449 -9.378 -2.651 1.00 10.00 111 LEU A C 1
ATOM 871 O O . LEU A 1 113 ? 7.177 -10.551 -2.937 1.00 12.97 111 LEU A O 1
ATOM 876 N N . ALA A 1 114 ? 7.549 -8.413 -3.565 1.00 10.84 112 ALA A N 1
ATOM 877 C CA . ALA A 1 114 ? 7.334 -8.670 -4.988 1.00 11.92 112 ALA A CA 1
ATOM 878 C C . ALA A 1 114 ? 8.206 -9.819 -5.469 1.00 16.30 112 ALA A C 1
ATOM 879 O O . ALA A 1 114 ? 9.424 -9.830 -5.256 1.00 17.09 112 ALA A O 1
ATOM 881 N N . ASP A 1 115 ? 7.581 -10.795 -6.117 1.00 16.91 113 ASP A N 1
ATOM 882 C CA . ASP A 1 115 ? 8.317 -11.984 -6.516 1.00 19.09 113 ASP A CA 1
ATOM 883 C C . ASP A 1 115 ? 8.480 -12.093 -8.024 1.00 17.82 113 ASP A C 1
ATOM 884 O O . ASP A 1 115 ? 8.789 -13.181 -8.527 1.00 20.98 113 ASP A O 1
ATOM 889 N N . ASP A 1 116 ? 8.286 -11.000 -8.759 1.00 17.35 114 ASP A N 1
ATOM 890 C CA . ASP A 1 116 ? 8.875 -10.922 -10.090 1.00 20.71 114 ASP A CA 1
ATOM 891 C C . ASP A 1 116 ? 9.060 -9.460 -10.479 1.00 18.68 114 ASP A C 1
ATOM 892 O O . ASP A 1 116 ? 8.591 -8.538 -9.795 1.00 15.42 114 ASP A O 1
ATOM 897 N N . ASP A 1 117 ? 9.795 -9.271 -11.579 1.00 19.33 115 ASP A N 1
ATOM 898 C CA . ASP A 1 117 ? 10.327 -7.955 -11.922 1.00 19.30 115 ASP A CA 1
ATOM 899 C C . ASP A 1 117 ? 9.215 -6.974 -12.255 1.00 17.70 115 ASP A C 1
ATOM 900 O O . ASP A 1 117 ? 9.306 -5.788 -11.912 1.00 17.82 115 ASP A O 1
ATOM 905 N N . ARG A 1 118 ? 8.171 -7.449 -12.940 1.00 17.02 116 ARG A N 1
ATOM 906 C CA . ARG A 1 118 ? 7.047 -6.593 -13.307 1.00 19.00 116 ARG A CA 1
ATOM 907 C C . ARG A 1 118 ? 6.364 -6.030 -12.069 1.00 14.73 116 ARG A C 1
ATOM 908 O O . ARG A 1 118 ? 6.056 -4.831 -11.997 1.00 11.40 116 ARG A O 1
ATOM 916 N N . VAL A 1 119 ? 6.120 -6.888 -11.076 1.00 12.08 117 VAL A N 1
ATOM 917 C CA . VAL A 1 119 ? 5.491 -6.438 -9.838 1.00 12.05 117 VAL A CA 1
ATOM 918 C C . VAL A 1 119 ? 6.417 -5.489 -9.094 1.00 8.52 117 VAL A C 1
ATOM 919 O O . VAL A 1 119 ? 5.983 -4.456 -8.566 1.00 8.26 117 VAL A O 1
ATOM 923 N N . ALA A 1 120 ? 7.710 -5.821 -9.038 1.00 9.92 118 ALA A N 1
ATOM 924 C CA . ALA A 1 120 ? 8.651 -4.976 -8.309 1.00 11.87 118 ALA A CA 1
ATOM 925 C C . ALA A 1 120 ? 8.777 -3.602 -8.959 1.00 11.78 118 ALA A C 1
ATOM 926 O O . ALA A 1 120 ? 8.799 -2.575 -8.263 1.00 11.00 118 ALA A O 1
ATOM 928 N N . THR A 1 121 ? 8.828 -3.563 -10.295 1.00 10.27 119 THR A N 1
ATOM 929 C CA . THR A 1 121 ? 8.932 -2.292 -11.006 1.00 9.77 119 THR A CA 1
ATOM 930 C C . THR A 1 121 ? 7.712 -1.417 -10.763 1.00 9.39 119 THR A C 1
ATOM 931 O O . THR A 1 121 ? 7.842 -0.209 -10.507 1.00 11.39 119 THR A O 1
ATOM 935 N N . ARG A 1 122 ? 6.519 -2.005 -10.842 1.00 8.52 120 ARG A N 1
ATOM 936 C CA . ARG A 1 122 ? 5.297 -1.248 -10.571 1.00 10.24 120 ARG A CA 1
ATOM 937 C C . ARG A 1 122 ? 5.321 -0.644 -9.171 1.00 9.75 120 ARG A C 1
ATOM 938 O O . ARG A 1 122 ? 5.007 0.543 -8.988 1.00 10.49 120 ARG A O 1
ATOM 946 N N . LEU A 1 123 ? 5.747 -1.425 -8.174 1.00 7.83 121 LEU A N 1
ATOM 947 C CA . LEU A 1 123 ? 5.780 -0.911 -6.809 1.00 7.50 121 LEU A CA 1
ATOM 948 C C . LEU A 1 123 ? 6.865 0.145 -6.617 1.00 10.52 121 LEU A C 1
ATOM 949 O O . LEU A 1 123 ? 6.622 1.161 -5.949 1.00 12.39 121 LEU A O 1
ATOM 954 N N A VAL A 1 124 ? 8.070 -0.088 -7.155 0.48 8.69 122 VAL A N 1
ATOM 955 N N B VAL A 1 124 ? 8.052 -0.045 -7.204 0.52 8.59 122 VAL A N 1
ATOM 956 C CA A VAL A 1 124 ? 9.122 0.931 -7.081 0.48 10.89 122 VAL A CA 1
ATOM 957 C CA B VAL A 1 124 ? 9.092 0.961 -6.984 0.52 9.84 122 VAL A CA 1
ATOM 958 C C A VAL A 1 124 ? 8.604 2.259 -7.619 0.48 10.98 122 VAL A C 1
ATOM 959 C C B VAL A 1 124 ? 8.748 2.281 -7.685 0.52 10.78 122 VAL A C 1
ATOM 960 O O A VAL A 1 124 ? 8.666 3.297 -6.945 0.48 11.05 122 VAL A O 1
ATOM 961 O O B VAL A 1 124 ? 9.071 3.360 -7.168 0.52 11.41 122 VAL A O 1
ATOM 968 N N . ASP A 1 125 ? 8.074 2.236 -8.843 1.00 10.52 123 ASP A N 1
ATOM 969 C CA . ASP A 1 125 ? 7.657 3.477 -9.504 1.00 12.76 123 ASP A CA 1
ATOM 970 C C . ASP A 1 125 ? 6.562 4.178 -8.707 1.00 13.70 123 ASP A C 1
ATOM 971 O O . ASP A 1 125 ? 6.606 5.398 -8.509 1.00 14.70 123 ASP A O 1
ATOM 976 N N . LEU A 1 126 ? 5.563 3.413 -8.248 1.00 12.73 124 LEU A N 1
ATOM 977 C CA . LEU A 1 126 ? 4.486 3.972 -7.434 1.00 16.38 124 LEU A CA 1
ATOM 978 C C . LEU A 1 126 ? 5.036 4.618 -6.164 1.00 15.45 124 LEU A C 1
ATOM 979 O O . LEU A 1 126 ? 4.656 5.741 -5.796 1.00 17.00 124 LEU A O 1
ATOM 984 N N . THR A 1 127 ? 5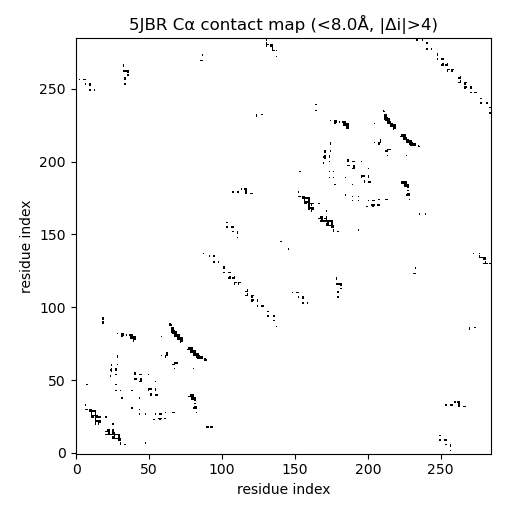.948 3.924 -5.488 1.00 15.17 125 THR A N 1
ATOM 985 C CA . THR A 1 127 ? 6.440 4.405 -4.203 1.00 15.12 125 THR A CA 1
ATOM 986 C C . THR A 1 127 ? 7.413 5.566 -4.373 1.00 19.18 125 THR A C 1
ATOM 987 O O . THR A 1 127 ? 7.389 6.517 -3.578 1.00 18.42 125 THR A O 1
ATOM 991 N N . ASP A 1 128 ? 8.279 5.500 -5.394 1.00 17.87 126 ASP A N 1
ATOM 992 C CA . ASP A 1 128 ? 9.220 6.587 -5.656 1.00 19.89 126 ASP A CA 1
ATOM 993 C C . ASP A 1 128 ? 8.496 7.915 -5.809 1.00 21.86 126 ASP A C 1
ATOM 994 O O . ASP A 1 128 ? 8.944 8.936 -5.278 1.00 22.00 126 ASP A O 1
ATOM 999 N N . LEU A 1 129 ? 7.379 7.922 -6.541 1.00 20.59 127 LEU A N 1
ATOM 1000 C CA . LEU A 1 129 ? 6.658 9.171 -6.763 1.00 21.25 127 LEU A CA 1
ATOM 1001 C C . LEU A 1 129 ? 6.001 9.659 -5.477 1.00 19.98 127 LEU A C 1
ATOM 1002 O O . LEU A 1 129 ? 6.083 10.846 -5.136 1.00 19.86 127 LEU A O 1
ATOM 1007 N N . PHE A 1 130 ? 5.344 8.755 -4.751 1.00 18.04 128 PHE A N 1
ATOM 1008 C CA . PHE A 1 130 ? 4.703 9.141 -3.498 1.00 18.81 128 PHE A CA 1
ATOM 1009 C C . PHE A 1 130 ? 5.720 9.669 -2.494 1.00 17.88 128 PHE A C 1
ATOM 1010 O O . PHE A 1 130 ? 5.462 10.662 -1.795 1.00 17.98 128 PHE A O 1
ATOM 1018 N N . GLU A 1 131 ? 6.885 9.020 -2.411 1.00 17.09 129 GLU A N 1
ATOM 1019 C CA . GLU A 1 131 ? 7.920 9.478 -1.491 1.00 18.94 129 GLU A CA 1
ATOM 1020 C C . GLU A 1 131 ? 8.477 10.838 -1.908 1.00 17.74 129 GLU A C 1
ATOM 1021 O O . GLU A 1 131 ? 8.732 11.698 -1.052 1.00 18.85 129 GLU A O 1
ATOM 1027 N N . ALA A 1 132 ? 8.670 11.055 -3.212 1.00 17.57 130 ALA A N 1
ATOM 1028 C CA . ALA A 1 132 ? 9.095 12.370 -3.688 1.00 18.34 130 ALA A CA 1
ATOM 1029 C C . ALA A 1 132 ? 8.074 13.444 -3.318 1.00 20.12 130 ALA A C 1
ATOM 1030 O O . ALA A 1 132 ? 8.443 14.556 -2.912 1.00 19.71 130 ALA A O 1
ATOM 1032 N N . TYR A 1 133 ? 6.784 13.120 -3.449 1.00 18.14 131 TYR A N 1
ATOM 1033 C CA . TYR A 1 133 ? 5.718 14.061 -3.119 1.00 17.56 131 TYR A CA 1
ATOM 1034 C C . TYR A 1 133 ? 5.744 14.406 -1.638 1.00 18.24 131 TYR A C 1
ATOM 1035 O O . TYR A 1 133 ? 5.656 15.583 -1.250 1.00 16.76 131 TYR A O 1
ATOM 1044 N N . VAL A 1 134 ? 5.858 13.378 -0.795 1.00 18.34 132 VAL A N 1
ATOM 1045 C CA . VAL A 1 134 ? 5.907 13.567 0.653 1.00 20.84 132 VAL A CA 1
ATOM 1046 C C . VAL A 1 134 ? 7.125 14.392 1.043 1.00 24.08 132 VAL A C 1
ATOM 1047 O O . VAL A 1 134 ? 7.033 15.342 1.835 1.00 25.41 132 VAL A O 1
ATOM 1051 N N A GLU A 1 135 ? 8.287 14.059 0.489 0.58 23.51 133 GLU A N 1
ATOM 1052 N N B GLU A 1 135 ? 8.289 14.030 0.493 0.42 23.59 133 GLU A N 1
ATOM 1053 C CA A GLU A 1 135 ? 9.495 14.742 0.933 0.58 24.53 133 GLU A CA 1
ATOM 1054 C CA B GLU A 1 135 ? 9.537 14.703 0.840 0.42 23.83 133 GLU A CA 1
ATOM 1055 C C A GLU A 1 135 ? 9.626 16.157 0.365 0.58 24.08 133 GLU A C 1
ATOM 1056 C C B GLU A 1 135 ? 9.519 16.174 0.442 0.42 23.59 133 GLU A C 1
ATOM 1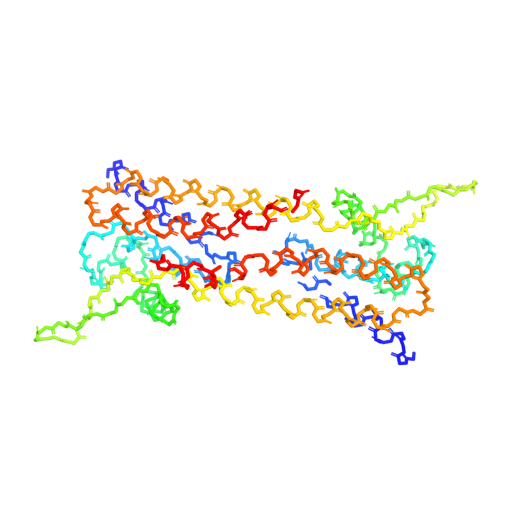057 O O A GLU A 1 135 ? 10.418 16.948 0.891 0.58 25.19 133 GLU A O 1
ATOM 1058 O O B GLU A 1 135 ? 10.092 17.013 1.149 0.42 24.04 133 GLU A O 1
ATOM 1069 N N . ALA A 1 136 ? 8.857 16.510 -0.669 1.00 22.24 134 ALA A N 1
ATOM 1070 C CA . ALA A 1 136 ? 8.836 17.901 -1.129 1.00 20.89 134 ALA A CA 1
ATOM 1071 C C . ALA A 1 136 ? 8.290 18.831 -0.055 1.00 20.45 134 ALA A C 1
ATOM 1072 O O . ALA A 1 136 ? 8.852 19.907 0.190 1.00 18.73 134 ALA A O 1
ATOM 1074 N N . GLY A 1 137 ? 7.193 18.434 0.594 1.00 18.63 135 GLY A N 1
ATOM 1075 C CA . GLY A 1 137 ? 6.639 19.265 1.651 1.00 21.39 135 GLY A CA 1
ATOM 1076 C C . GLY A 1 137 ? 7.571 19.369 2.841 1.00 21.98 135 GLY A C 1
ATOM 1077 O O . GLY A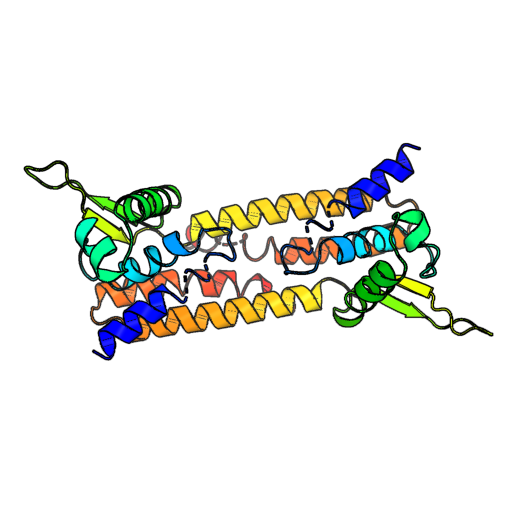 1 137 ? 7.722 20.441 3.433 1.00 19.84 135 GLY A O 1
ATOM 1078 N N . GLU A 1 138 ? 8.227 18.262 3.188 1.00 24.64 136 GLU A N 1
ATOM 1079 C CA . GLU A 1 138 ? 9.159 18.254 4.309 1.00 28.31 136 GLU A CA 1
ATOM 1080 C C . GLU A 1 138 ? 10.370 19.134 4.028 1.00 25.88 136 GLU A C 1
ATOM 1081 O O . GLU A 1 138 ? 10.801 19.911 4.890 1.00 26.23 136 GLU A O 1
ATOM 1087 N N . GLN A 1 139 ? 10.946 19.005 2.828 1.00 26.06 137 GLN A N 1
ATOM 1088 C CA . GLN A 1 139 ? 12.066 19.853 2.435 1.00 27.09 137 GLN A CA 1
ATOM 1089 C C . GLN A 1 139 ? 11.673 21.323 2.455 1.00 22.09 137 GLN A C 1
ATOM 1090 O O . GLN A 1 139 ? 12.471 22.186 2.829 1.0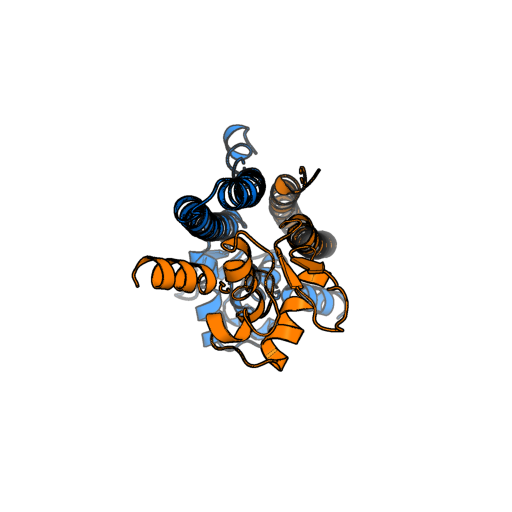0 24.19 137 GLN A O 1
ATOM 1104 N N . LEU A 1 141 ? 9.436 22.803 4.426 1.00 28.74 139 LEU A N 1
ATOM 1105 C CA . LEU A 1 141 ? 9.413 23.291 5.807 1.00 33.84 139 LEU A CA 1
ATOM 1106 C C . LEU A 1 141 ? 10.821 23.430 6.372 1.00 34.79 139 LEU A C 1
ATOM 1107 O O . LEU A 1 141 ? 11.126 24.414 7.058 1.00 38.02 139 LEU A O 1
ATOM 1112 N N . ARG A 1 142 ? 11.687 22.448 6.113 1.00 34.02 140 ARG A N 1
ATOM 1113 C CA . ARG A 1 142 ? 13.067 22.532 6.589 1.00 36.13 140 ARG A CA 1
ATOM 1114 C C . ARG A 1 142 ? 13.787 23.727 5.979 1.00 35.13 140 ARG A C 1
ATOM 1115 O O . ARG A 1 142 ? 14.473 24.478 6.683 1.00 38.00 140 ARG A O 1
ATOM 1123 N N A ARG A 1 143 ? 13.659 23.916 4.657 0.54 33.82 141 ARG A N 1
ATOM 1124 N N B ARG A 1 143 ? 13.626 23.917 4.674 0.46 33.25 141 ARG A N 1
ATOM 1125 C CA A ARG A 1 143 ? 14.357 25.013 3.982 0.54 32.85 141 ARG A CA 1
ATOM 1126 C CA B ARG A 1 143 ? 14.319 24.992 3.986 0.46 31.55 141 ARG A CA 1
ATOM 1127 C C A ARG A 1 143 ? 13.827 26.376 4.419 0.54 34.51 141 ARG A C 1
ATOM 1128 C C B ARG A 1 143 ? 13.822 26.360 4.434 0.46 33.67 141 ARG A C 1
ATOM 1129 O O A ARG A 1 143 ? 14.598 27.340 4.523 0.54 33.37 141 ARG A O 1
ATOM 1130 O O B ARG A 1 143 ? 14.611 27.307 4.560 0.46 32.66 141 ARG A O 1
ATOM 1145 N N . ARG A 1 144 ? 12.515 26.480 4.669 1.00 33.42 142 ARG A N 1
ATOM 1146 C CA . ARG A 1 144 ? 11.944 27.749 5.106 1.00 34.36 142 ARG A CA 1
ATOM 1147 C C . ARG A 1 144 ? 12.642 28.274 6.354 1.00 40.21 142 ARG A C 1
ATOM 1148 O O . ARG A 1 144 ? 12.821 29.489 6.499 1.00 42.69 142 ARG A O 1
ATOM 1156 N N . HIS A 1 145 ? 13.088 27.376 7.235 1.00 44.27 143 HIS A N 1
ATOM 1157 C CA . HIS A 1 145 ? 13.725 27.789 8.483 1.00 47.87 143 HIS A CA 1
ATOM 1158 C C . HIS A 1 145 ? 15.192 28.161 8.288 1.00 45.15 143 HIS A C 1
ATOM 1159 O O . HIS A 1 145 ? 15.660 29.150 8.861 1.00 43.38 143 HIS A O 1
ATOM 1166 N N . GLU A 1 146 ? 15.934 27.381 7.497 1.00 44.89 144 GLU A N 1
ATOM 1167 C CA . GLU A 1 146 ? 17.336 27.707 7.247 1.00 45.60 144 GLU A CA 1
ATOM 1168 C C . GLU A 1 146 ? 17.492 29.049 6.543 1.00 43.86 144 GLU A C 1
ATOM 1169 O O . GLU A 1 146 ? 18.518 29.722 6.708 1.00 43.86 144 GLU A O 1
ATOM 1175 N N . ALA A 1 147 ? 16.497 29.452 5.750 1.00 41.30 145 ALA A N 1
ATOM 1176 C CA . ALA A 1 147 ? 16.601 30.663 4.948 1.00 41.72 145 ALA A CA 1
ATOM 1177 C C . ALA A 1 147 ? 16.233 31.929 5.716 1.00 43.41 145 ALA A C 1
ATOM 1178 O O . ALA A 1 147 ? 16.448 33.033 5.200 1.00 41.59 145 ALA A O 1
ATOM 1180 N N . GLY A 1 148 ? 15.700 31.806 6.926 1.00 43.59 146 GLY A N 1
ATOM 1181 C CA . GLY A 1 148 ? 15.255 32.957 7.681 1.00 46.37 146 GLY A CA 1
ATOM 1182 C C . GLY A 1 148 ? 13.771 33.241 7.609 1.00 48.71 146 GLY A C 1
ATOM 1183 O O . GLY A 1 148 ? 13.341 34.305 8.070 1.00 48.54 146 GLY A O 1
ATOM 1184 N N . GLY A 1 149 ? 12.978 32.330 7.051 1.00 48.71 147 GLY A N 1
ATOM 1185 C CA . GLY A 1 149 ? 11.541 32.523 6.971 1.00 48.84 147 GLY A CA 1
ATOM 1186 C C . GLY A 1 149 ? 10.788 32.012 8.185 1.00 47.33 147 GLY A C 1
ATOM 1187 O O . GLY A 1 149 ? 9.559 31.923 8.168 1.00 48.71 147 GLY A O 1
ATOM 1188 N N . ASN B 1 1 ? 0.509 -19.997 3.529 1.00 36.14 -1 ASN B N 1
ATOM 1189 C CA . ASN B 1 1 ? 1.864 -20.024 4.052 1.00 29.09 -1 ASN B CA 1
ATOM 1190 C C . ASN B 1 1 ? 2.347 -18.615 4.394 1.00 25.70 -1 ASN B C 1
ATOM 1191 O O . ASN B 1 1 ? 1.568 -17.664 4.364 1.00 24.26 -1 ASN B O 1
ATOM 1196 N N . ALA B 1 2 ? 3.646 -18.498 4.687 1.00 22.68 0 ALA B N 1
ATOM 1197 C CA . ALA B 1 2 ? 4.203 -17.232 5.164 1.00 20.73 0 ALA B CA 1
ATOM 1198 C C . ALA B 1 2 ? 4.059 -16.126 4.127 1.00 17.51 0 ALA B C 1
ATOM 1199 O O . ALA B 1 2 ? 3.773 -14.972 4.474 1.00 16.15 0 ALA B O 1
ATOM 1201 N N . VAL B 1 3 ? 4.271 -16.451 2.849 1.00 16.31 1 VAL B N 1
ATOM 1202 C CA . VAL B 1 3 ? 4.222 -15.419 1.817 1.00 16.81 1 VAL B CA 1
ATOM 1203 C C . VAL B 1 3 ? 2.787 -14.964 1.585 1.00 14.68 1 VAL B C 1
ATOM 1204 O O . VAL B 1 3 ? 2.518 -13.766 1.452 1.00 15.34 1 VAL B O 1
ATOM 1208 N N . THR B 1 4 ? 1.842 -15.902 1.564 1.00 17.42 2 THR B N 1
ATOM 1209 C CA . THR B 1 4 ? 0.436 -15.525 1.436 1.00 18.62 2 THR B CA 1
ATOM 1210 C C . THR B 1 4 ? 0.018 -14.602 2.576 1.00 16.11 2 THR B C 1
ATOM 1211 O O . THR B 1 4 ? -0.621 -13.567 2.351 1.00 15.60 2 THR B O 1
ATOM 1215 N N . GLU B 1 5 ? 0.410 -14.944 3.808 1.00 15.29 3 GLU B N 1
ATOM 1216 C CA . GLU B 1 5 ? 0.083 -14.103 4.958 1.00 16.05 3 GLU B CA 1
ATOM 1217 C C . GLU B 1 5 ? 0.703 -12.713 4.833 1.00 12.92 3 GLU B C 1
ATOM 1218 O O . GLU B 1 5 ? 0.045 -11.706 5.126 1.00 11.05 3 GLU B O 1
ATOM 1224 N N . GLU B 1 6 ? 1.966 -12.631 4.395 1.00 11.20 4 GLU B N 1
ATOM 1225 C CA . GLU B 1 6 ? 2.591 -11.325 4.179 1.00 10.48 4 GLU B CA 1
ATOM 1226 C C . GLU B 1 6 ? 1.843 -10.510 3.124 1.00 11.10 4 GLU B C 1
ATOM 1227 O O . GLU B 1 6 ? 1.621 -9.305 3.306 1.00 11.31 4 GLU B O 1
ATOM 1233 N N . GLN B 1 7 ? 1.447 -11.143 2.015 1.00 10.77 5 GLN B N 1
ATOM 1234 C CA . GLN B 1 7 ? 0.714 -10.417 0.973 1.00 11.59 5 GLN B CA 1
ATOM 1235 C C . GLN B 1 7 ? -0.652 -9.956 1.474 1.00 12.62 5 GLN B C 1
ATOM 1236 O O . GLN B 1 7 ? -1.089 -8.836 1.171 1.00 11.70 5 GLN B O 1
ATOM 1242 N N . LEU B 1 8 ? -1.334 -10.797 2.252 1.00 12.43 6 LEU B N 1
ATOM 1243 C CA . LEU B 1 8 ? -2.635 -10.417 2.795 1.00 12.54 6 LEU B CA 1
ATOM 1244 C C . LEU B 1 8 ? -2.512 -9.294 3.823 1.00 11.94 6 LEU B C 1
ATOM 1245 O O . LEU B 1 8 ? -3.358 -8.395 3.870 1.00 12.05 6 LEU B O 1
ATOM 1250 N N . THR B 1 9 ? -1.466 -9.313 4.652 1.00 9.75 7 THR B N 1
ATOM 1251 C CA . THR B 1 9 ? -1.286 -8.214 5.599 1.00 10.52 7 THR B CA 1
ATOM 1252 C C . THR B 1 9 ? -0.893 -6.921 4.880 1.00 10.20 7 THR B C 1
ATOM 1253 O O . THR B 1 9 ? -1.299 -5.826 5.299 1.00 11.67 7 THR B O 1
ATOM 1257 N N . PHE B 1 10 ? -0.130 -7.023 3.789 1.00 10.25 8 PHE B N 1
ATOM 1258 C CA . PHE B 1 10 ? 0.133 -5.850 2.959 1.00 11.87 8 PHE B CA 1
ATOM 1259 C C . PHE B 1 10 ? -1.169 -5.284 2.412 1.00 11.10 8 PHE B C 1
ATOM 1260 O O . PHE B 1 10 ? -1.389 -4.069 2.428 1.00 10.64 8 PHE B O 1
ATOM 1268 N N . SER B 1 11 ? -2.044 -6.161 1.915 1.00 11.37 9 SER B N 1
ATOM 1269 C CA . SER B 1 11 ? -3.370 -5.735 1.479 1.00 9.87 9 SER B CA 1
ATOM 1270 C C . SER B 1 11 ? -4.112 -5.003 2.598 1.00 11.82 9 SER B C 1
ATOM 1271 O O . SER B 1 11 ? -4.676 -3.915 2.389 1.00 9.38 9 SER B O 1
ATOM 1274 N N . GLN B 1 12 ? -4.107 -5.579 3.807 1.00 10.31 10 GLN B N 1
ATOM 1275 C CA . GLN B 1 12 ? -4.778 -4.936 4.933 1.00 11.23 10 GLN B CA 1
ATOM 1276 C C . GLN B 1 12 ? -4.207 -3.544 5.191 1.00 10.72 10 GLN B C 1
ATOM 1277 O O . GLN B 1 12 ? -4.962 -2.582 5.396 1.00 12.72 10 GLN B O 1
ATOM 1283 N N . ALA B 1 13 ? -2.878 -3.409 5.147 1.00 9.61 11 ALA B N 1
ATOM 1284 C CA . ALA B 1 13 ? -2.250 -2.110 5.387 1.00 9.97 11 ALA B CA 1
ATOM 1285 C C . ALA B 1 13 ? -2.619 -1.103 4.299 1.00 11.70 11 ALA B C 1
ATOM 1286 O O . ALA B 1 13 ? -2.790 0.090 4.579 1.00 13.35 11 ALA B O 1
ATOM 1296 N N . GLY B 1 15 ? -5.425 -1.029 2.699 1.00 10.64 13 GLY B N 1
ATOM 1297 C CA . GLY B 1 15 ? -6.767 -0.584 3.056 1.00 13.12 13 GLY B CA 1
ATOM 1298 C C . GLY B 1 15 ? -6.734 0.595 4.010 1.00 14.60 13 GLY B C 1
ATOM 1299 O O . GLY B 1 15 ? -7.432 1.592 3.815 1.00 17.33 13 GLY B O 1
ATOM 1300 N N . ASP B 1 16 ? -5.896 0.508 5.043 1.00 13.16 14 ASP B N 1
ATOM 1301 C CA . ASP B 1 16 ? -5.775 1.618 5.982 1.00 16.35 14 ASP B CA 1
ATOM 1302 C C . ASP B 1 16 ? -5.178 2.854 5.323 1.00 15.87 14 ASP B C 1
ATOM 1303 O O . ASP B 1 16 ? -5.596 3.987 5.620 1.00 18.58 14 ASP B O 1
ATOM 1316 N N . LEU B 1 18 ? -5.289 3.854 2.014 1.00 20.40 16 LEU B N 1
ATOM 1317 C CA . LEU B 1 18 ? -6.175 4.571 1.102 1.00 21.74 16 LEU B CA 1
ATOM 1318 C C . LEU B 1 18 ? -7.368 5.170 1.828 1.00 21.81 16 LEU B C 1
ATOM 1319 O O . LEU B 1 18 ? -8.028 6.066 1.290 1.00 21.67 16 LEU B O 1
ATOM 1324 N N . ALA B 1 19 ? -7.652 4.702 3.040 1.00 21.41 17 ALA B N 1
ATOM 1325 C CA . ALA B 1 19 ? -8.684 5.330 3.853 1.00 22.05 17 ALA B CA 1
ATOM 1326 C C . ALA B 1 19 ? -8.322 6.762 4.234 1.00 24.31 17 ALA B C 1
ATOM 1327 O O . ALA B 1 19 ? -9.217 7.554 4.563 1.00 27.13 17 ALA B O 1
ATOM 1329 N N . THR B 1 20 ? -7.033 7.113 4.188 1.00 25.33 18 THR B N 1
ATOM 1330 C CA . THR B 1 20 ? -6.616 8.495 4.404 1.00 29.14 18 THR B CA 1
ATOM 1331 C C . THR B 1 20 ? -7.191 9.424 3.339 1.00 28.72 18 THR B C 1
ATOM 1332 O O . THR B 1 20 ? -7.382 10.619 3.595 1.00 28.64 18 THR B O 1
ATOM 1336 N N . TRP B 1 21 ? -7.488 8.895 2.150 1.00 30.90 19 TRP B N 1
ATOM 1337 C CA . TRP B 1 21 ? -8.196 9.626 1.108 1.00 33.32 19 TRP B CA 1
ATOM 1338 C C . TRP B 1 21 ? -9.668 9.244 1.032 1.00 33.91 19 TRP B C 1
ATOM 1339 O O . TRP B 1 21 ? -10.283 9.388 -0.029 1.00 37.95 19 TRP B O 1
ATOM 1350 N N . GLN B 1 22 ? -10.233 8.739 2.126 1.00 35.12 20 GLN B N 1
ATOM 1351 C CA . GLN B 1 22 ? -11.661 8.445 2.235 1.00 36.02 20 GLN B CA 1
ATOM 1352 C C . GLN B 1 22 ? -12.100 7.384 1.236 1.00 35.29 20 GLN B C 1
ATOM 1353 O O . GLN B 1 22 ? -13.255 7.356 0.814 1.00 37.64 20 GLN B O 1
ATOM 1359 N N . LEU B 1 23 ? -11.208 6.537 0.862 1.00 32.11 21 LEU B N 1
ATOM 1360 C CA . LEU B 1 23 ? -11.667 5.358 0.153 1.00 30.15 21 LEU B CA 1
ATOM 1361 C C . LEU B 1 23 ? -12.008 4.268 1.164 1.00 29.69 21 LEU B C 1
ATOM 1362 O O . LEU B 1 23 ? -11.315 4.128 2.183 1.00 29.67 21 LEU B O 1
ATOM 1367 N N . PRO B 1 24 ? -13.075 3.507 0.928 1.00 24.36 22 PRO B N 1
ATOM 1368 C CA . PRO B 1 24 ? -13.418 2.428 1.857 1.00 22.54 22 PRO B CA 1
ATOM 1369 C C . PRO B 1 24 ? -12.247 1.470 2.003 1.00 21.15 22 PRO B C 1
ATOM 1370 O O . PRO B 1 24 ? -11.511 1.218 1.049 1.00 21.43 22 PRO B O 1
ATOM 1374 N N . ARG B 1 25 ? -12.075 0.948 3.218 1.00 18.88 23 ARG B N 1
ATOM 1375 C CA . ARG B 1 25 ? -10.940 0.074 3.489 1.00 16.72 23 ARG B CA 1
ATOM 1376 C C . ARG B 1 25 ? -10.918 -1.126 2.552 1.00 13.85 23 ARG B C 1
ATOM 1377 O O . ARG B 1 25 ? -9.844 -1.557 2.124 1.00 13.94 23 ARG B O 1
ATOM 1385 N N . THR B 1 26 ? -12.087 -1.666 2.198 1.00 12.87 24 THR B N 1
ATOM 1386 C CA . THR B 1 26 ? -12.094 -2.820 1.306 1.00 14.89 24 THR B CA 1
ATOM 1387 C C . THR B 1 26 ? -11.522 -2.466 -0.065 1.00 12.91 24 THR B C 1
ATOM 1388 O O . THR B 1 26 ? -10.903 -3.313 -0.727 1.00 12.91 24 THR B O 1
ATOM 1392 N N . THR B 1 27 ? -11.682 -1.213 -0.490 1.00 10.90 25 THR B N 1
ATOM 1393 C CA . THR B 1 27 ? -11.146 -0.789 -1.780 1.00 11.43 25 THR B CA 1
ATOM 1394 C C . THR B 1 27 ? -9.618 -0.763 -1.765 1.00 10.72 25 THR B C 1
ATOM 1395 O O . THR B 1 27 ? -8.979 -1.266 -2.697 1.00 9.41 25 THR B O 1
ATOM 1399 N N . GLY B 1 28 ? -9.017 -0.229 -0.695 1.00 12.46 26 GLY B N 1
ATOM 1400 C CA . GLY B 1 28 ? -7.563 -0.270 -0.563 1.00 11.98 26 GLY B CA 1
ATOM 1401 C C . GLY B 1 28 ? -7.015 -1.675 -0.369 1.00 13.23 26 GLY B C 1
ATOM 1402 O O . GLY B 1 28 ? -5.916 -1.988 -0.840 1.00 11.60 26 GLY B O 1
ATOM 1403 N N A ARG B 1 29 ? -7.758 -2.530 0.333 0.58 10.77 27 ARG B N 1
ATOM 1404 N N B ARG B 1 29 ? -7.760 -2.533 0.331 0.42 11.95 27 ARG B N 1
ATOM 1405 C CA A ARG B 1 29 ? -7.381 -3.938 0.430 0.58 12.19 27 ARG B CA 1
ATOM 1406 C CA B ARG B 1 29 ? -7.377 -3.940 0.426 0.42 13.41 27 ARG B CA 1
ATOM 1407 C C A ARG B 1 29 ? -7.343 -4.597 -0.947 0.58 11.76 27 ARG B C 1
ATOM 1408 C C B ARG B 1 29 ? -7.340 -4.595 -0.951 0.42 11.96 27 ARG B C 1
ATOM 1409 O O A ARG B 1 29 ? -6.411 -5.350 -1.264 0.58 10.56 27 ARG B O 1
ATOM 1410 O O B ARG B 1 29 ? -6.407 -5.344 -1.271 0.42 11.18 27 ARG B O 1
ATOM 1425 N N . THR B 1 30 ? -8.353 -4.326 -1.779 1.00 10.35 28 THR B N 1
ATOM 1426 C CA . THR B 1 30 ? -8.367 -4.870 -3.133 1.00 10.01 28 THR B CA 1
ATOM 1427 C C . THR B 1 30 ? -7.177 -4.347 -3.929 1.00 10.14 28 THR B C 1
ATOM 1428 O O . THR B 1 30 ? -6.496 -5.110 -4.627 1.00 9.40 28 THR B O 1
ATOM 1432 N N . TYR B 1 31 ? -6.878 -3.058 -3.793 1.00 7.40 29 TYR B N 1
ATOM 1433 C CA . TYR B 1 31 ? -5.726 -2.483 -4.486 1.00 6.74 29 TYR B CA 1
ATOM 1434 C C . TYR B 1 31 ? -4.422 -3.140 -4.043 1.00 8.67 29 TYR B C 1
ATOM 1435 O O . TYR B 1 31 ? -3.581 -3.496 -4.881 1.00 8.49 29 TYR B O 1
ATOM 1444 N N . GLY B 1 32 ? -4.227 -3.293 -2.726 1.00 8.28 30 GLY B N 1
ATOM 1445 C CA . GLY B 1 32 ? -3.004 -3.919 -2.238 1.00 9.12 30 GLY B CA 1
ATOM 1446 C C . GLY B 1 32 ? -2.821 -5.327 -2.780 1.00 11.07 30 GLY B C 1
ATOM 1447 O O . GLY B 1 32 ? -1.715 -5.716 -3.159 1.00 11.12 30 GLY B O 1
ATOM 1448 N N . TYR B 1 33 ? -3.910 -6.102 -2.837 1.00 11.31 31 TYR B N 1
ATOM 1449 C CA . TYR B 1 33 ? -3.891 -7.420 -3.481 1.00 9.18 31 TYR B CA 1
ATOM 1450 C C . TYR B 1 33 ? -3.439 -7.328 -4.936 1.00 9.95 31 TYR B C 1
ATOM 1451 O O . TYR B 1 33 ? -2.536 -8.058 -5.374 1.00 11.18 31 TYR B O 1
ATOM 1460 N N . LEU B 1 34 ? -4.083 -6.449 -5.715 1.00 8.13 32 LEU B N 1
ATOM 1461 C CA . LEU B 1 34 ? -3.749 -6.324 -7.134 1.00 9.83 32 LEU B CA 1
ATOM 1462 C C . LEU B 1 34 ? -2.287 -5.947 -7.333 1.00 8.25 32 LEU B C 1
ATOM 1463 O O . LEU B 1 34 ? -1.648 -6.399 -8.289 1.00 9.75 32 LEU B O 1
ATOM 1468 N N . LEU B 1 35 ? -1.746 -5.104 -6.446 1.00 6.80 33 LEU B N 1
ATOM 1469 C CA . LEU B 1 35 ? -0.366 -4.658 -6.598 1.00 6.04 33 LEU B CA 1
ATOM 1470 C C . LEU B 1 35 ? 0.619 -5.814 -6.572 1.00 8.19 33 LEU B C 1
ATOM 1471 O O . LEU B 1 35 ? 1.668 -5.736 -7.216 1.00 10.85 33 LEU B O 1
ATOM 1476 N N . LEU B 1 36 ? 0.318 -6.892 -5.850 1.00 8.10 34 LEU B N 1
ATOM 1477 C CA . LEU B 1 36 ? 1.268 -7.993 -5.754 1.00 9.06 34 LEU B CA 1
ATOM 1478 C C . LEU B 1 36 ? 0.990 -9.124 -6.740 1.00 8.70 34 LEU B C 1
ATOM 1479 O O . LEU B 1 36 ? 1.700 -10.140 -6.720 1.00 10.58 34 LEU B O 1
ATOM 1484 N N . GLN B 1 37 ? -0.003 -8.975 -7.615 1.00 9.32 35 GLN B N 1
ATOM 1485 C CA . GLN B 1 37 ? -0.317 -9.993 -8.613 1.00 13.09 35 GLN B CA 1
ATOM 1486 C C . GLN B 1 37 ? 0.461 -9.721 -9.895 1.00 14.72 35 GLN B C 1
ATOM 1487 O O . GLN B 1 37 ? 0.458 -8.594 -10.397 1.00 15.06 35 GLN B O 1
ATOM 1493 N N . SER B 1 38 ? 1.099 -10.762 -10.450 1.00 15.22 36 SER B N 1
ATOM 1494 C CA . SER B 1 38 ? 1.881 -10.542 -11.659 1.00 20.01 36 SER B CA 1
ATOM 1495 C C . SER B 1 38 ? 1.029 -10.547 -12.921 1.00 19.82 36 SER B C 1
ATOM 1496 O O . SER B 1 38 ? 1.455 -9.991 -13.939 1.00 23.31 36 SER B O 1
ATOM 1499 N N . GLU B 1 39 ? -0.161 -11.140 -12.879 1.00 16.91 37 GLU B N 1
ATOM 1500 C CA . GLU B 1 39 ? -1.060 -11.156 -14.019 1.00 16.51 37 GLU B CA 1
ATOM 1501 C C . GLU B 1 39 ? -2.434 -10.641 -13.602 1.00 13.77 37 GLU B C 1
ATOM 1502 O O . GLU B 1 39 ? -2.762 -10.546 -12.410 1.00 14.02 37 GLU B O 1
ATOM 1508 N N . ALA B 1 40 ? -3.222 -10.253 -14.599 1.00 14.90 38 ALA B N 1
ATOM 1509 C CA . ALA B 1 40 ? -4.568 -9.775 -14.317 1.00 14.11 38 ALA B CA 1
ATOM 1510 C C . ALA B 1 40 ? -5.403 -10.902 -13.731 1.00 12.35 38 ALA B C 1
ATOM 1511 O O . ALA B 1 40 ? -5.225 -12.077 -14.070 1.00 15.38 38 ALA B O 1
ATOM 1513 N N . THR B 1 41 ? -6.338 -10.536 -12.862 1.00 13.22 39 THR B N 1
ATOM 1514 C CA . THR B 1 41 ? -7.118 -11.498 -12.090 1.00 11.80 39 THR B CA 1
ATOM 1515 C C . THR B 1 41 ? -8.610 -11.237 -12.261 1.00 12.56 39 THR B C 1
ATOM 1516 O O . THR B 1 41 ? -9.047 -10.089 -12.416 1.00 13.29 39 THR B O 1
ATOM 1520 N N . SER B 1 42 ? -9.393 -12.312 -12.224 1.00 13.03 40 SER B N 1
ATOM 1521 C CA . SER B 1 42 ? -10.842 -12.193 -12.348 1.00 14.15 40 SER B CA 1
ATOM 1522 C C . SER B 1 42 ? -11.466 -11.696 -11.045 1.00 14.56 40 SER B C 1
ATOM 1523 O O . SER B 1 42 ? -10.856 -11.760 -9.975 1.00 14.40 40 SER B O 1
ATOM 1526 N N . PHE B 1 43 ? -12.713 -11.213 -11.144 1.00 16.53 41 PHE B N 1
ATOM 1527 C CA . PHE B 1 43 ? -13.452 -10.834 -9.938 1.00 17.15 41 PHE B CA 1
ATOM 1528 C C . PHE B 1 43 ? -13.587 -12.019 -8.995 1.00 16.15 41 PHE B C 1
ATOM 1529 O O . PHE B 1 43 ? -13.537 -11.858 -7.770 1.00 16.29 41 PHE B O 1
ATOM 1537 N N . GLN B 1 44 ? -13.778 -13.221 -9.551 1.00 16.64 42 GLN B N 1
ATOM 1538 C CA . GLN B 1 44 ? -13.904 -14.409 -8.715 1.00 20.20 42 GLN B CA 1
ATOM 1539 C C . GLN B 1 44 ? -12.616 -14.677 -7.948 1.00 18.12 42 GLN B C 1
ATOM 1540 O O . GLN B 1 44 ? -12.653 -15.024 -6.760 1.00 18.70 42 GLN B O 1
ATOM 1546 N N A GLU B 1 45 ? -11.460 -14.504 -8.596 0.45 16.92 43 GLU B N 1
ATOM 1547 N N B GLU B 1 45 ? -11.470 -14.539 -8.622 0.55 16.25 43 GLU B N 1
ATOM 1548 C CA A GLU B 1 45 ? -10.201 -14.782 -7.907 0.45 16.75 43 GLU B CA 1
ATOM 1549 C CA B GLU B 1 45 ? -10.181 -14.747 -7.970 0.55 15.26 43 GLU B CA 1
ATOM 1550 C C A GLU B 1 45 ? -9.873 -13.714 -6.869 0.45 14.26 43 GLU B C 1
ATOM 1551 C C B GLU B 1 45 ? -9.965 -13.735 -6.852 0.55 12.70 43 GLU B C 1
ATOM 1552 O O A GLU B 1 45 ? -9.277 -14.029 -5.832 0.45 16.42 43 GLU B O 1
ATOM 1553 O O B GLU B 1 45 ? -9.559 -14.100 -5.743 0.55 14.42 43 GLU B O 1
ATOM 1564 N N . ILE B 1 46 ? -10.220 -12.451 -7.128 1.00 13.08 44 ILE B N 1
ATOM 1565 C CA . ILE B 1 46 ? -10.072 -11.424 -6.092 1.00 10.46 44 ILE B CA 1
ATOM 1566 C C . ILE B 1 46 ? -10.916 -11.790 -4.876 1.00 12.47 44 ILE B C 1
ATOM 1567 O O . ILE B 1 46 ? -10.437 -11.783 -3.731 1.00 12.13 44 ILE B O 1
ATOM 1572 N N . GLY B 1 47 ? -12.181 -12.142 -5.116 1.00 12.29 45 GLY B N 1
ATOM 1573 C CA . GLY B 1 47 ? -13.059 -12.509 -4.016 1.00 14.08 45 GLY B CA 1
ATOM 1574 C C . GLY B 1 47 ? -12.552 -13.708 -3.239 1.00 15.96 45 GLY B C 1
ATOM 1575 O O . GLY B 1 47 ? -12.527 -13.698 -2.008 1.00 17.28 45 GLY B O 1
ATOM 1576 N N . ALA B 1 48 ? -12.146 -14.763 -3.952 1.00 16.87 46 ALA B N 1
ATOM 1577 C CA . ALA B 1 48 ? -11.644 -15.964 -3.285 1.00 17.40 46 ALA B CA 1
ATOM 1578 C C . ALA B 1 48 ? -10.395 -15.663 -2.466 1.00 19.07 46 ALA B C 1
ATOM 1579 O O . ALA B 1 48 ? -10.258 -16.117 -1.323 1.00 18.83 46 ALA B O 1
ATOM 1581 N N . ASP B 1 49 ? -9.463 -14.911 -3.044 1.00 16.44 47 ASP B N 1
ATOM 1582 C CA . ASP B 1 49 ? -8.186 -14.689 -2.382 1.00 16.17 47 ASP B CA 1
ATOM 1583 C C . ASP B 1 49 ? -8.287 -13.712 -1.221 1.00 16.32 47 ASP B C 1
ATOM 1584 O O . ASP B 1 49 ? -7.446 -13.770 -0.320 1.00 18.96 47 ASP B O 1
ATOM 1589 N N . LEU B 1 50 ? -9.273 -12.813 -1.213 1.00 15.38 48 LEU B N 1
ATOM 1590 C CA . LEU B 1 50 ? -9.430 -11.858 -0.117 1.00 12.72 48 LEU B CA 1
ATOM 1591 C C . LEU B 1 50 ? -10.594 -12.194 0.808 1.00 17.72 48 LEU B C 1
ATOM 1592 O O . LEU B 1 50 ? -10.813 -11.486 1.804 1.00 18.32 48 LEU B O 1
ATOM 1597 N N . GLY B 1 51 ? -11.337 -13.256 0.522 1.00 16.33 49 GLY B N 1
ATOM 1598 C CA . GLY B 1 51 ? -12.519 -13.546 1.311 1.00 16.68 49 GLY B CA 1
ATOM 1599 C C . GLY B 1 51 ? -13.607 -12.497 1.185 1.00 16.33 49 GLY B C 1
ATOM 1600 O O . GLY B 1 51 ? -14.262 -12.168 2.181 1.00 20.65 49 GLY B O 1
ATOM 1601 N N . LEU B 1 52 ? -13.821 -11.968 -0.016 1.00 15.09 50 LEU B N 1
ATOM 1602 C CA . LEU B 1 52 ? -14.795 -10.908 -0.263 1.00 14.53 50 LEU B CA 1
ATOM 1603 C C . LEU B 1 52 ? -16.005 -11.417 -1.037 1.00 19.28 50 LEU B C 1
ATOM 1604 O O . LEU B 1 52 ? -15.892 -12.297 -1.892 1.00 18.81 50 LEU B O 1
ATOM 1609 N N . SER B 1 53 ? -17.159 -10.806 -0.762 1.00 21.72 51 SER B N 1
ATOM 1610 C CA . SER B 1 53 ? -18.370 -11.079 -1.516 1.00 25.26 51 SER B CA 1
ATOM 1611 C C . SER B 1 53 ? -18.277 -10.473 -2.915 1.00 21.34 51 SER B C 1
ATOM 1612 O O . SER B 1 53 ? -17.511 -9.531 -3.145 1.00 23.88 51 SER B O 1
ATOM 1615 N N . PRO B 1 54 ? -19.062 -10.989 -3.867 1.00 20.47 52 PRO B N 1
ATOM 1616 C CA . PRO B 1 54 ? -18.998 -10.436 -5.232 1.00 20.71 52 PRO B CA 1
ATOM 1617 C C . PRO B 1 54 ? -19.386 -8.968 -5.301 1.00 21.08 52 PRO B C 1
ATOM 1618 O O . PRO B 1 54 ? -18.780 -8.218 -6.070 1.00 21.10 52 PRO B O 1
ATOM 1622 N N . GLY B 1 55 ? -20.389 -8.535 -4.526 1.00 23.27 53 GLY B N 1
ATOM 1623 C CA . GLY B 1 55 ? -20.739 -7.119 -4.513 1.00 22.30 53 GLY B CA 1
ATOM 1624 C C . GLY B 1 55 ? -19.603 -6.245 -4.007 1.00 23.53 53 GLY B C 1
ATOM 1625 O O . GLY B 1 55 ? -19.361 -5.154 -4.535 1.00 23.28 53 GLY B O 1
ATOM 1626 N N . ALA B 1 56 ? -18.894 -6.714 -2.972 1.00 21.39 54 ALA B N 1
ATOM 1627 C CA . ALA B 1 56 ? -17.745 -5.982 -2.450 1.00 18.18 54 AL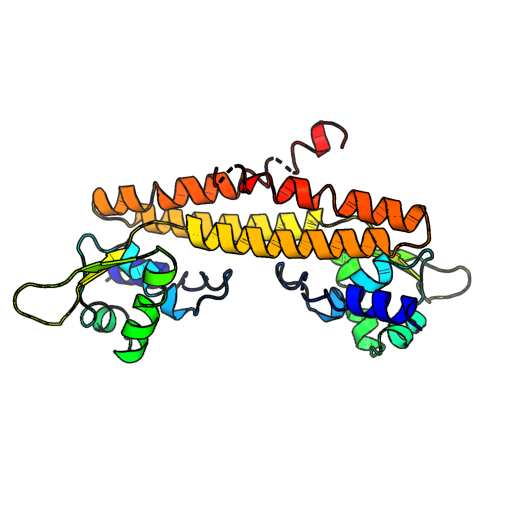A B CA 1
ATOM 1628 C C . ALA B 1 56 ? -16.634 -5.873 -3.490 1.00 14.69 54 ALA B C 1
ATOM 1629 O O . ALA B 1 56 ? -16.017 -4.812 -3.632 1.00 14.12 54 ALA B O 1
ATOM 1631 N N . VAL B 1 57 ? -16.351 -6.964 -4.214 1.00 13.24 55 VAL B N 1
ATOM 1632 C CA . VAL B 1 57 ? -15.334 -6.919 -5.272 1.00 12.72 55 VAL B CA 1
ATOM 1633 C C . VAL B 1 57 ? -15.752 -5.950 -6.369 1.00 12.17 55 VAL B C 1
ATOM 1634 O O . VAL B 1 57 ? -14.950 -5.137 -6.844 1.00 10.65 55 VAL B O 1
ATOM 1638 N N . SER B 1 58 ? -17.009 -6.050 -6.810 1.00 13.56 56 SER B N 1
ATOM 1639 C CA . SER B 1 58 ? -17.477 -5.207 -7.904 1.00 14.79 56 SER B CA 1
ATOM 1640 C C . SER B 1 58 ? -17.402 -3.728 -7.534 1.00 14.06 56 SER B C 1
ATOM 1641 O O . SER B 1 58 ? -16.946 -2.902 -8.335 1.00 11.93 56 SER B O 1
ATOM 1644 N N . THR B 1 59 ? -17.829 -3.379 -6.315 1.00 12.76 57 THR B N 1
ATOM 1645 C CA . THR B 1 59 ? -17.786 -1.989 -5.871 1.00 13.75 57 THR B CA 1
ATOM 1646 C C . THR B 1 59 ? -16.349 -1.485 -5.780 1.00 12.34 57 THR B C 1
ATOM 1647 O O . THR B 1 59 ? -16.039 -0.375 -6.236 1.00 11.94 57 THR B O 1
ATOM 1651 N N . SER B 1 60 ? -15.457 -2.299 -5.197 1.00 10.71 58 SER B N 1
ATOM 1652 C CA . SER B 1 60 ? -14.055 -1.919 -5.048 1.00 10.45 58 SER B CA 1
ATOM 1653 C C . SER B 1 60 ? -13.393 -1.705 -6.400 1.00 8.60 58 SER B C 1
ATOM 1654 O O . SER B 1 60 ? -12.666 -0.725 -6.597 1.00 9.44 58 SER B O 1
ATOM 1657 N N . VAL B 1 61 ? -13.608 -2.631 -7.340 1.00 6.62 59 VAL B N 1
ATOM 1658 C CA . VAL B 1 61 ? -12.967 -2.498 -8.645 1.00 7.58 59 VAL B CA 1
ATOM 1659 C C . VAL B 1 61 ? -13.437 -1.229 -9.341 1.00 10.09 59 VAL B C 1
ATOM 1660 O O . VAL B 1 61 ? -12.636 -0.500 -9.945 1.00 8.43 59 VAL B O 1
ATOM 1664 N N . ARG B 1 62 ? -14.740 -0.941 -9.264 1.00 10.92 60 ARG B N 1
ATOM 1665 C CA . ARG B 1 62 ? -15.270 0.256 -9.905 1.00 11.25 60 ARG B CA 1
ATOM 1666 C C . ARG B 1 62 ? -14.626 1.515 -9.331 1.00 10.18 60 ARG B C 1
ATOM 1667 O O . ARG B 1 62 ? -14.265 2.435 -10.080 1.00 10.36 60 ARG B O 1
ATOM 1675 N N A GLU B 1 63 ? -14.467 1.570 -8.004 0.57 8.24 61 GLU B N 1
ATOM 1676 N N B GLU B 1 63 ? -14.466 1.566 -8.006 0.43 8.52 61 GLU B N 1
ATOM 1677 C CA A GLU B 1 63 ? -13.819 2.719 -7.375 0.57 6.53 61 GLU B CA 1
ATOM 1678 C CA B GLU B 1 63 ? -13.820 2.713 -7.375 0.43 7.78 61 GLU B CA 1
ATOM 1679 C C A GLU B 1 63 ? -12.359 2.827 -7.799 0.57 8.53 61 GLU B C 1
ATOM 1680 C C B GLU B 1 63 ? -12.362 2.826 -7.802 0.43 8.96 61 GLU B C 1
ATOM 1681 O O A GLU B 1 63 ? -11.879 3.917 -8.130 0.57 10.02 61 GLU B O 1
ATOM 1682 O O B GLU B 1 63 ? -11.884 3.919 -8.126 0.43 10.15 61 GLU B O 1
ATOM 1693 N N . LEU B 1 64 ? -11.643 1.700 -7.832 1.00 8.06 62 LEU B N 1
ATOM 1694 C CA . LEU B 1 64 ? -10.233 1.746 -8.208 1.00 6.12 62 LEU B CA 1
ATOM 1695 C C . LEU B 1 64 ? -10.057 2.197 -9.648 1.00 8.58 62 LEU B C 1
ATOM 1696 O O . LEU B 1 64 ? -9.148 2.973 -9.955 1.00 9.28 62 LEU B O 1
ATOM 1701 N N . VAL B 1 65 ? -10.907 1.707 -10.549 1.00 8.09 63 VAL B N 1
ATOM 1702 C CA . VAL B 1 65 ? -10.817 2.139 -11.940 1.00 8.70 63 VAL B CA 1
ATOM 1703 C C . VAL B 1 65 ? -11.114 3.632 -12.053 1.00 8.70 63 VAL B C 1
ATOM 1704 O O . VAL B 1 65 ? -10.416 4.366 -12.771 1.00 7.70 63 VAL B O 1
ATOM 1708 N N . ALA B 1 66 ? -12.131 4.111 -11.321 1.00 9.33 64 ALA B N 1
ATOM 1709 C CA . ALA B 1 66 ? -12.499 5.528 -11.375 1.00 9.43 64 ALA B CA 1
ATOM 1710 C C . ALA B 1 66 ? -11.346 6.419 -10.937 1.00 10.22 64 ALA B C 1
ATOM 1711 O O . ALA B 1 66 ? -11.164 7.521 -11.474 1.00 12.52 64 ALA B O 1
ATOM 1713 N N . TRP B 1 67 ? -10.560 5.963 -9.961 1.00 9.59 65 TRP B N 1
ATOM 1714 C CA . TRP B 1 67 ? -9.456 6.730 -9.407 1.00 9.53 65 TRP B CA 1
ATOM 1715 C C . TRP B 1 67 ? -8.134 6.498 -10.132 1.00 11.30 65 TRP B C 1
ATOM 1716 O O . TRP B 1 67 ? -7.106 7.017 -9.682 1.00 12.31 65 TRP B O 1
ATOM 1727 N N . GLY B 1 68 ? -8.131 5.742 -11.234 1.00 11.09 66 GLY B N 1
ATOM 1728 C CA . GLY B 1 68 ? -6.902 5.528 -11.987 1.00 12.19 66 GLY B CA 1
ATOM 1729 C C . GLY B 1 68 ? -5.904 4.619 -11.303 1.00 12.30 66 GLY B C 1
ATOM 1730 O O . GLY B 1 68 ? -4.695 4.758 -11.521 1.00 16.37 66 GLY B O 1
ATOM 1731 N N . LEU B 1 69 ? -6.383 3.698 -10.461 1.00 9.23 67 LEU B N 1
ATOM 1732 C CA . LEU B 1 69 ? -5.541 2.731 -9.767 1.00 8.41 67 LEU B CA 1
ATOM 1733 C C . LEU B 1 69 ? -5.631 1.331 -10.351 1.00 9.62 67 LEU B C 1
ATOM 1734 O O . LEU B 1 69 ? -4.860 0.458 -9.948 1.00 9.89 67 LEU B O 1
ATOM 1739 N N . ALA B 1 70 ? -6.571 1.090 -11.254 1.00 8.68 68 ALA B N 1
ATOM 1740 C CA . ALA B 1 70 ? -6.750 -0.237 -11.825 1.00 6.94 68 ALA B CA 1
ATOM 1741 C C . ALA B 1 70 ? -7.348 -0.098 -13.210 1.00 6.80 68 ALA B C 1
ATOM 1742 O O . ALA B 1 70 ? -7.880 0.948 -13.581 1.00 9.53 68 ALA B O 1
ATOM 1744 N N . ARG B 1 71 ? -7.270 -1.187 -13.963 1.00 7.45 69 ARG B N 1
ATOM 1745 C CA . ARG B 1 71 ? -7.800 -1.269 -15.309 1.00 9.03 69 ARG B CA 1
ATOM 1746 C C . ARG B 1 71 ? -8.549 -2.586 -15.420 1.00 11.12 69 ARG B C 1
ATOM 1747 O O . ARG B 1 71 ? -8.097 -3.602 -14.882 1.00 12.01 69 ARG B O 1
ATOM 1755 N N . THR B 1 72 ? -9.715 -2.560 -16.061 1.00 7.93 70 THR B N 1
ATOM 1756 C CA . THR B 1 72 ? -10.451 -3.780 -16.362 1.00 9.49 70 THR B CA 1
ATOM 1757 C C . THR B 1 72 ? -10.206 -4.187 -17.813 1.00 11.63 70 THR B C 1
ATOM 1758 O O . THR B 1 72 ? -10.004 -3.340 -18.688 1.00 12.18 70 THR B O 1
ATOM 1762 N N . ILE B 1 73 ? -10.210 -5.499 -18.056 1.00 12.66 71 ILE B N 1
ATOM 1763 C CA . ILE B 1 73 ? -9.811 -6.065 -19.336 1.00 13.54 71 ILE B CA 1
ATOM 1764 C C . ILE B 1 73 ? -10.866 -7.075 -19.764 1.00 15.93 71 ILE B C 1
ATOM 1765 O O . ILE B 1 73 ? -11.142 -8.028 -19.029 1.00 14.87 71 ILE B O 1
ATOM 1770 N N . PRO B 1 74 ? -11.486 -6.920 -20.936 1.00 14.47 72 PRO B N 1
ATOM 1771 C CA . PRO B 1 74 ? -12.459 -7.915 -21.394 1.00 16.85 72 PRO B CA 1
ATOM 1772 C C . PRO B 1 74 ? -11.775 -9.221 -21.760 1.00 22.79 72 PRO B C 1
ATOM 1773 O O . PRO B 1 74 ? -10.576 -9.272 -22.049 1.00 20.71 72 PRO B O 1
ATOM 1777 N N . GLN B 1 75 ? -12.567 -10.296 -21.743 1.00 28.85 73 GLN B N 1
ATOM 1778 C CA . GLN B 1 75 ? -12.061 -11.626 -22.054 1.00 33.42 73 GLN B CA 1
ATOM 1779 C C . GLN B 1 75 ? -12.771 -12.195 -23.270 1.00 37.10 73 GLN B C 1
ATOM 1780 O O . GLN B 1 75 ? -13.994 -12.060 -23.389 1.00 36.94 73 GLN B O 1
ATOM 1786 N N . PRO B 1 76 ? -12.036 -12.831 -24.184 1.00 39.24 74 PRO B N 1
ATOM 1787 C CA . PRO B 1 76 ? -12.680 -13.457 -25.346 1.00 43.23 74 PRO B CA 1
ATOM 1788 C C . PRO B 1 76 ? -13.715 -14.479 -24.902 1.00 44.72 74 PRO B C 1
ATOM 1789 O O . PRO B 1 76 ? -13.454 -15.310 -24.029 1.00 45.00 74 PRO B O 1
ATOM 1793 N N . GLY B 1 77 ? -14.909 -14.377 -25.480 1.00 48.01 75 GLY B N 1
ATOM 1794 C CA . GLY B 1 77 ? -15.936 -15.385 -25.280 1.00 50.28 75 GLY B CA 1
ATOM 1795 C C . GLY B 1 77 ? -16.619 -15.363 -23.930 1.00 50.54 75 GLY B C 1
ATOM 1796 O O . GLY B 1 77 ? -17.126 -16.400 -23.486 1.00 51.17 75 GLY B O 1
ATOM 1797 N N . SER B 1 78 ? -16.657 -14.210 -23.267 1.00 46.58 76 SER B N 1
ATOM 1798 C CA . SER B 1 78 ? -17.284 -14.103 -21.955 1.00 43.91 76 SER B CA 1
ATOM 1799 C C . SER B 1 78 ? -17.508 -12.636 -21.626 1.00 42.78 76 SER B C 1
ATOM 1800 O O . SER B 1 78 ? -16.818 -11.751 -22.143 1.00 42.36 76 SER B O 1
ATOM 1803 N N . ARG B 1 79 ? -18.476 -12.395 -20.743 1.00 38.60 77 ARG B N 1
ATOM 1804 C CA . ARG B 1 79 ? -18.688 -11.079 -20.159 1.00 37.06 77 ARG B CA 1
ATOM 1805 C C . ARG B 1 79 ? -17.857 -10.855 -18.901 1.00 35.05 77 ARG B C 1
ATOM 1806 O O . ARG B 1 79 ? -17.859 -9.741 -18.364 1.00 36.71 77 ARG B O 1
ATOM 1808 N N . ARG B 1 80 ? -17.143 -11.874 -18.426 1.00 31.26 78 ARG B N 1
ATOM 1809 C CA . ARG B 1 80 ? -16.329 -11.723 -17.227 1.00 29.83 78 ARG B CA 1
ATOM 1810 C C . ARG B 1 80 ? -15.121 -10.836 -17.508 1.00 22.80 78 ARG B C 1
ATOM 1811 O O . ARG B 1 80 ? -14.529 -10.888 -18.588 1.00 25.90 78 ARG B O 1
ATOM 1819 N N . LEU B 1 81 ? -14.758 -10.015 -16.531 1.00 18.13 79 LEU B N 1
ATOM 1820 C CA . LEU B 1 81 ? -13.643 -9.086 -16.660 1.00 14.98 79 LEU B CA 1
ATOM 1821 C C . LEU B 1 81 ? -12.442 -9.561 -15.849 1.00 15.49 79 LEU B C 1
ATOM 1822 O O . LEU B 1 81 ? -12.588 -10.192 -14.796 1.00 17.27 79 LEU B O 1
ATOM 1827 N N . LEU B 1 82 ? -11.253 -9.260 -16.356 1.00 13.20 80 LEU B N 1
ATOM 1828 C CA . LEU B 1 82 ? -10.029 -9.353 -15.576 1.00 13.35 80 LEU B CA 1
ATOM 1829 C C . LEU B 1 82 ? -9.647 -7.959 -15.085 1.00 13.46 80 LEU B C 1
ATOM 1830 O O . LEU B 1 82 ? -10.078 -6.941 -15.638 1.00 12.56 80 LEU B O 1
ATOM 1835 N N . VAL B 1 83 ? -8.842 -7.920 -14.023 1.00 9.58 81 VAL B N 1
ATOM 1836 C CA . VAL B 1 83 ? -8.484 -6.668 -13.358 1.00 10.40 81 VAL B CA 1
ATOM 1837 C C . VAL B 1 83 ? -6.988 -6.662 -13.096 1.00 10.44 81 VAL B C 1
ATOM 1838 O O . VAL B 1 83 ? -6.424 -7.675 -12.670 1.00 13.76 81 VAL B O 1
ATOM 1842 N N . GLU B 1 84 ? -6.347 -5.513 -13.315 1.00 9.60 82 GLU B N 1
ATOM 1843 C CA . GLU B 1 84 ? -4.948 -5.366 -12.940 1.00 9.08 82 GLU B CA 1
ATOM 1844 C C . GLU B 1 84 ? -4.728 -3.982 -12.350 1.00 7.92 82 GLU B C 1
ATOM 1845 O O . GLU B 1 84 ? -5.421 -3.022 -12.694 1.00 10.20 82 GLU B O 1
ATOM 1851 N N . ALA B 1 85 ? -3.757 -3.895 -11.455 1.00 7.05 83 ALA B N 1
ATOM 1852 C CA . ALA B 1 85 ? -3.329 -2.584 -10.989 1.00 8.41 83 ALA B CA 1
ATOM 1853 C C . ALA B 1 85 ? -2.790 -1.785 -12.173 1.00 8.45 83 ALA B C 1
ATOM 1854 O O . ALA B 1 85 ? -2.254 -2.347 -13.136 1.00 14.30 83 ALA B O 1
ATOM 1856 N N . ALA B 1 86 ? -2.960 -0.465 -12.110 1.00 8.65 84 ALA B N 1
ATOM 1857 C CA . ALA B 1 86 ? -2.575 0.426 -13.199 1.00 13.85 84 ALA B CA 1
ATOM 1858 C C . ALA B 1 86 ? -2.425 1.843 -12.655 1.00 15.54 84 ALA B C 1
ATOM 1859 O O . ALA B 1 86 ? -2.774 2.130 -11.509 1.00 17.15 84 ALA B O 1
ATOM 1861 N N . GLY B 1 87 ? -1.898 2.725 -13.494 1.00 16.45 85 GLY B N 1
ATOM 1862 C CA . GLY B 1 87 ? -1.897 4.143 -13.150 1.00 15.69 85 GLY B CA 1
ATOM 1863 C C . GLY B 1 87 ? -1.025 4.409 -11.941 1.00 17.50 85 GLY B C 1
ATOM 1864 O O . GLY B 1 87 ? 0.129 3.972 -11.870 1.00 20.61 85 GLY B O 1
ATOM 1865 N N . GLY B 1 88 ? -1.575 5.127 -10.970 1.00 17.68 86 GLY B N 1
ATOM 1866 C CA . GLY B 1 88 ? -0.826 5.431 -9.766 1.00 18.14 86 GLY B CA 1
ATOM 1867 C C . GLY B 1 88 ? -1.609 6.397 -8.900 1.00 17.75 86 GLY B C 1
ATOM 1868 O O . GLY B 1 88 ? -2.808 6.596 -9.103 1.00 17.26 86 GLY B O 1
ATOM 1869 N N . PHE B 1 89 ? -0.907 7.015 -7.956 1.00 15.00 87 PHE B N 1
ATOM 1870 C CA . PHE B 1 89 ? -1.561 7.883 -6.984 1.00 12.36 87 PHE B CA 1
ATOM 1871 C C . PHE B 1 89 ? -1.846 9.283 -7.511 1.00 13.87 87 PHE B C 1
ATOM 1872 O O . PHE B 1 89 ? -2.372 10.106 -6.753 1.00 15.24 87 PHE B O 1
ATOM 1880 N N . GLU B 1 90 ? -1.512 9.578 -8.772 1.00 16.92 88 GLU B N 1
ATOM 1881 C CA . GLU B 1 90 ? -1.628 10.945 -9.276 1.00 20.84 88 GLU B CA 1
ATOM 1882 C C . GLU B 1 90 ? -3.024 11.522 -9.043 1.00 18.07 88 GLU B C 1
ATOM 1883 O O . GLU B 1 90 ? -3.171 12.653 -8.560 1.00 17.74 88 GLU B O 1
ATOM 1889 N N . GLN B 1 91 ? -4.064 10.751 -9.371 1.00 17.64 89 GLN B N 1
ATOM 1890 C CA . GLN B 1 91 ? -5.425 11.265 -9.267 1.00 17.14 89 GLN B CA 1
ATOM 1891 C C . GLN B 1 91 ? -5.831 11.491 -7.815 1.00 15.89 89 GLN B C 1
ATOM 1892 O O . GLN B 1 91 ? -6.441 12.520 -7.489 1.00 15.12 89 GLN B O 1
ATOM 1898 N N . LEU B 1 92 ? -5.514 10.541 -6.930 1.00 14.35 90 LEU B N 1
ATOM 1899 C CA . LEU B 1 92 ? -5.823 10.722 -5.512 1.00 15.12 90 LEU B CA 1
ATOM 1900 C C . LEU B 1 92 ? -5.101 11.930 -4.939 1.00 15.75 90 LEU B C 1
ATOM 1901 O O . LEU B 1 92 ? -5.683 12.705 -4.172 1.00 15.70 90 LEU B O 1
ATOM 1906 N N . LEU B 1 93 ? -3.823 12.100 -5.283 1.00 14.96 91 LEU B N 1
ATOM 1907 C CA . LEU B 1 93 ? -3.071 13.221 -4.730 1.00 14.15 91 LEU B CA 1
ATOM 1908 C C . LEU B 1 93 ? -3.549 14.554 -5.292 1.00 15.66 91 LEU B C 1
ATOM 1909 O O . LEU B 1 93 ? -3.532 15.568 -4.578 1.00 15.40 91 LEU B O 1
ATOM 1914 N N . ALA B 1 94 ? -3.967 14.577 -6.558 1.00 14.98 92 ALA B N 1
ATOM 1915 C CA . ALA B 1 94 ? -4.547 15.791 -7.122 1.00 17.76 92 ALA B CA 1
ATOM 1916 C C . ALA B 1 94 ? -5.837 16.164 -6.399 1.00 16.73 92 ALA B C 1
ATOM 1917 O O . ALA B 1 94 ? -6.091 17.344 -6.127 1.00 16.80 92 ALA B O 1
ATOM 1919 N N . ALA B 1 95 ? -6.654 15.167 -6.060 1.00 15.47 93 ALA B N 1
ATOM 1920 C CA . ALA B 1 95 ? -7.868 15.436 -5.299 1.00 15.38 93 ALA B CA 1
ATOM 1921 C C . ALA B 1 95 ? -7.529 16.001 -3.928 1.00 16.32 93 ALA B C 1
ATOM 1922 O O . ALA B 1 95 ? -8.175 16.947 -3.457 1.00 15.59 93 ALA B O 1
ATOM 1924 N N . SER B 1 96 ? -6.506 15.443 -3.279 1.00 13.23 94 SER B N 1
ATOM 1925 C CA . SER B 1 96 ? -6.054 15.976 -1.998 1.00 15.43 94 SER B CA 1
ATOM 1926 C C . SER B 1 96 ? -5.562 17.413 -2.142 1.00 16.44 94 SER B C 1
ATOM 1927 O O . SER B 1 96 ? -5.844 18.270 -1.287 1.00 17.50 94 SER B O 1
ATOM 1930 N N . HIS B 1 97 ? -4.797 17.685 -3.202 1.00 14.54 95 HIS B N 1
ATOM 1931 C CA . HIS B 1 97 ? -4.361 19.046 -3.482 1.00 16.24 95 HIS B CA 1
ATOM 1932 C C . HIS B 1 97 ? -5.551 20.000 -3.605 1.00 17.57 95 HIS B C 1
ATOM 1933 O O . HIS B 1 97 ? -5.510 21.130 -3.092 1.00 15.19 95 HIS B O 1
ATOM 1940 N N . GLU B 1 98 ? -6.627 19.563 -4.269 1.00 15.77 96 GLU B N 1
ATOM 1941 C CA . GLU B 1 98 ? -7.777 20.449 -4.445 1.00 17.86 96 GLU B CA 1
ATOM 1942 C C . GLU B 1 98 ? -8.468 20.722 -3.116 1.00 17.14 96 GLU B C 1
ATOM 1943 O O . GLU B 1 98 ? -8.959 21.837 -2.885 1.00 15.69 96 GLU B O 1
ATOM 1949 N N . ARG B 1 99 ? -8.513 19.721 -2.226 1.00 15.97 97 ARG B N 1
ATOM 1950 C CA . ARG B 1 99 ? -9.040 19.965 -0.885 1.00 17.51 97 ARG B CA 1
ATOM 1951 C C . ARG B 1 99 ? -8.186 20.980 -0.137 1.00 15.00 97 ARG B C 1
ATOM 1952 O O . ARG B 1 99 ? -8.719 21.841 0.575 1.00 16.80 97 ARG B O 1
ATOM 1960 N N . SER B 1 100 ? -6.858 20.904 -0.293 1.00 14.32 98 SER B N 1
ATOM 1961 C CA . SER B 1 100 ? -5.980 21.887 0.339 1.00 14.94 98 SER B CA 1
ATOM 1962 C C . SER B 1 100 ? -6.174 23.279 -0.256 1.00 15.51 98 SER B C 1
ATOM 1963 O O . SER B 1 100 ? -6.099 24.283 0.471 1.00 17.44 98 SER B O 1
ATOM 1966 N N . ARG B 1 101 ? -6.449 23.366 -1.563 1.00 16.49 99 ARG B N 1
ATOM 1967 C CA . ARG B 1 101 ? -6.745 24.670 -2.155 1.00 16.83 99 ARG B CA 1
ATOM 1968 C C . ARG B 1 101 ? -7.997 25.278 -1.540 1.00 15.14 99 ARG B C 1
ATOM 1969 O O . ARG B 1 101 ? -8.061 26.495 -1.341 1.00 15.24 99 ARG B O 1
ATOM 1977 N N . ALA B 1 102 ? -9.012 24.452 -1.242 1.00 14.60 100 ALA B N 1
ATOM 1978 C CA . ALA B 1 102 ? -10.197 24.967 -0.557 1.00 14.63 100 ALA B CA 1
ATOM 1979 C C . ALA B 1 102 ? -9.855 25.433 0.857 1.00 14.87 100 ALA B C 1
ATOM 1980 O O . ALA B 1 102 ? -10.410 26.430 1.348 1.00 13.16 100 ALA B O 1
ATOM 1982 N N . PHE B 1 103 ? -8.945 24.717 1.526 1.00 13.67 101 PHE B N 1
ATOM 1983 C CA . PHE B 1 103 ? -8.450 25.150 2.828 1.00 14.90 101 PHE B CA 1
ATOM 1984 C C . PHE B 1 103 ? -7.755 26.502 2.732 1.00 14.21 101 PHE B C 1
ATOM 1985 O O . PHE B 1 103 ? -7.930 27.362 3.608 1.00 13.18 101 PHE B O 1
ATOM 1993 N N . ILE B 1 104 ? -6.937 26.697 1.693 1.00 13.09 102 ILE B N 1
ATOM 1994 C CA . ILE B 1 104 ? -6.258 27.981 1.512 1.00 12.43 102 ILE B CA 1
ATOM 1995 C C . ILE B 1 104 ? -7.284 29.103 1.346 1.00 12.22 102 ILE B C 1
ATOM 1996 O O . ILE B 1 104 ? -7.143 30.194 1.926 1.00 12.09 102 ILE B O 1
ATOM 2001 N N . ARG B 1 105 ? -8.359 28.840 0.599 1.00 11.36 103 ARG B N 1
ATOM 2002 C CA . ARG B 1 105 ? -9.393 29.861 0.433 1.00 11.74 103 ARG B CA 1
ATOM 2003 C C . ARG B 1 105 ? -10.073 30.187 1.758 1.00 10.55 103 ARG B C 1
ATOM 2004 O O . ARG B 1 105 ? -10.385 31.353 2.029 1.00 9.31 103 ARG B O 1
ATOM 2012 N N . THR B 1 106 ? -10.299 29.174 2.603 1.00 11.30 104 THR B N 1
ATOM 2013 C CA . THR B 1 106 ? -10.867 29.418 3.929 1.00 11.18 104 THR B CA 1
ATOM 2014 C C . THR B 1 106 ? -9.929 30.286 4.755 1.00 11.24 104 THR B C 1
ATOM 2015 O O . THR B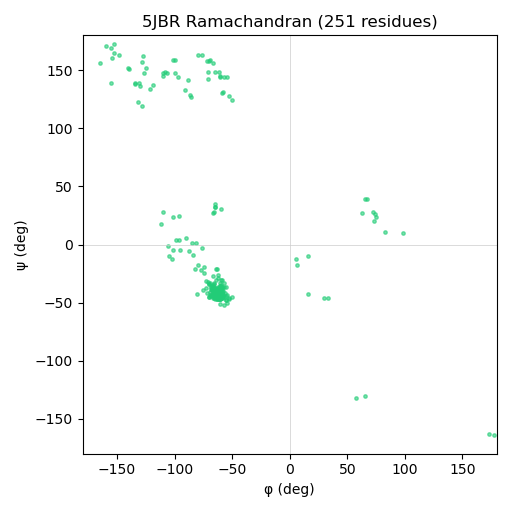 1 106 ? -10.356 31.256 5.398 1.00 11.42 104 THR B O 1
ATOM 2019 N N . LEU B 1 107 ? -8.632 29.987 4.700 1.00 9.63 105 LEU B N 1
ATOM 2020 C CA . LEU B 1 107 ? -7.653 30.797 5.426 1.00 10.00 105 LEU B CA 1
ATOM 2021 C C . LEU B 1 107 ? -7.609 32.224 4.897 1.00 10.70 105 LEU B C 1
ATOM 2022 O O . LEU B 1 107 ? -7.530 33.182 5.682 1.00 11.68 105 LEU B O 1
ATOM 2027 N N . ARG B 1 108 ? -7.649 32.389 3.567 1.00 11.60 106 ARG B N 1
ATOM 2028 C CA . ARG B 1 108 ? -7.672 33.735 2.991 1.00 11.28 106 ARG B CA 1
ATOM 2029 C C . ARG B 1 108 ? -8.958 34.478 3.350 1.00 9.56 106 ARG B C 1
ATOM 2030 O O . ARG B 1 108 ? -8.930 35.707 3.540 1.00 10.29 106 ARG B O 1
ATOM 2038 N N . SER B 1 109 ? -10.086 33.762 3.473 1.00 8.77 107 SER B N 1
ATOM 2039 C CA . SER B 1 109 ? -11.310 34.387 3.962 1.00 9.50 107 SER B CA 1
ATOM 2040 C C . SER B 1 109 ? -11.117 34.931 5.373 1.00 10.73 107 SER B C 1
ATOM 2041 O O . SER B 1 109 ? -11.499 36.072 5.674 1.00 10.28 107 SER B O 1
ATOM 2044 N N . GLY B 1 110 ? -10.530 34.120 6.256 1.00 8.29 108 GLY B N 1
ATOM 2045 C CA . GLY B 1 110 ? -10.215 34.600 7.597 1.00 9.57 108 GLY B CA 1
ATOM 2046 C C . GLY B 1 110 ? -9.324 35.832 7.603 1.00 11.74 108 GLY B C 1
ATOM 2047 O O . GLY B 1 110 ? -9.570 36.771 8.365 1.00 12.59 108 GLY B O 1
ATOM 2048 N N . GLN B 1 111 ? -8.264 35.831 6.778 1.00 13.78 109 GLN B N 1
ATOM 2049 C CA . GLN B 1 111 ? -7.427 37.021 6.593 1.00 13.21 109 GLN B CA 1
ATOM 2050 C C . GLN B 1 111 ? -8.266 38.254 6.291 1.00 10.53 109 GLN B C 1
ATOM 2051 O O . GLN B 1 111 ? -8.017 39.349 6.822 1.00 9.92 109 GLN B O 1
ATOM 2057 N N . ALA B 1 112 ? -9.238 38.099 5.385 1.00 10.17 110 ALA B N 1
ATOM 2058 C CA . ALA B 1 112 ? -10.072 39.230 4.985 1.00 11.87 110 ALA B CA 1
ATOM 2059 C C . ALA B 1 112 ? -11.002 39.675 6.104 1.00 10.97 110 ALA B C 1
ATOM 2060 O O . ALA B 1 112 ? -11.314 40.871 6.207 1.00 11.66 110 ALA B O 1
ATOM 2062 N N . LEU B 1 113 ? -11.470 38.740 6.939 1.00 9.63 111 LEU B N 1
ATOM 2063 C CA . LEU B 1 113 ? -12.379 39.091 8.025 1.00 10.86 111 LEU B CA 1
ATOM 2064 C C . LEU B 1 113 ? -11.654 39.745 9.194 1.00 11.26 111 LEU B C 1
ATOM 2065 O O . LEU B 1 113 ? -12.298 40.425 10.008 1.00 13.71 111 LEU B O 1
ATOM 2070 N N . ALA B 1 114 ? -10.347 39.520 9.308 1.00 9.12 112 ALA B N 1
ATOM 2071 C CA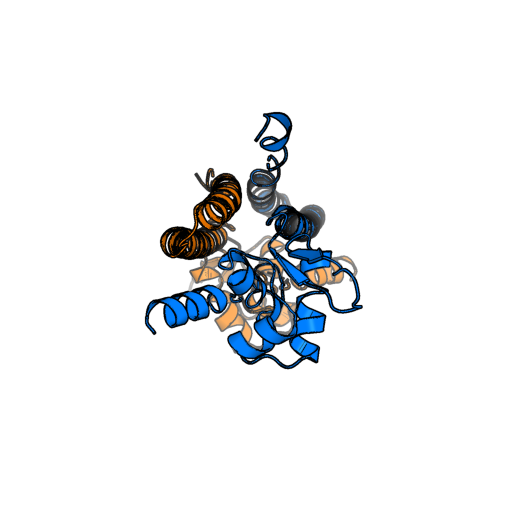 . ALA B 1 114 ? -9.532 40.108 10.368 1.00 12.43 112 ALA B CA 1
ATOM 2072 C C . ALA B 1 114 ? -9.757 41.609 10.450 1.00 16.56 112 ALA B C 1
ATOM 2073 O O . ALA B 1 114 ? -9.597 42.328 9.459 1.00 16.93 112 ALA B O 1
ATOM 2075 N N . ASP B 1 115 ? -10.133 42.088 11.626 1.00 18.12 113 ASP B N 1
ATOM 2076 C CA . ASP B 1 115 ? -10.430 43.506 11.798 1.00 19.25 113 ASP B CA 1
ATOM 2077 C C . ASP B 1 115 ? -9.379 44.207 12.652 1.00 19.06 113 ASP B C 1
ATOM 2078 O O . ASP B 1 115 ? -9.652 45.244 13.258 1.00 20.46 113 ASP B O 1
ATOM 2083 N N . ASP B 1 116 ? -8.158 43.685 12.632 1.00 18.84 114 ASP B N 1
ATOM 2084 C CA . ASP B 1 116 ? -7.058 44.116 13.480 1.00 22.82 114 ASP B CA 1
ATOM 2085 C C . ASP B 1 116 ? -5.765 43.739 12.761 1.00 18.80 114 ASP B C 1
ATOM 2086 O O . ASP B 1 116 ? -5.684 42.658 12.174 1.00 19.35 114 ASP B O 1
ATOM 2091 N N . ASP B 1 117 ? -4.766 44.629 12.784 1.00 19.43 115 ASP B N 1
ATOM 2092 C CA . ASP B 1 117 ? -3.536 44.358 12.035 1.00 22.81 115 ASP B CA 1
ATOM 2093 C C . ASP B 1 117 ? -2.802 43.137 12.576 1.00 20.24 115 ASP B C 1
ATOM 2094 O O . ASP B 1 117 ? -2.268 42.329 11.798 1.00 19.90 115 ASP B O 1
ATOM 2099 N N . ARG B 1 118 ? -2.740 43.001 13.905 1.00 20.62 116 ARG B N 1
ATOM 2100 C CA . ARG B 1 118 ? -2.094 41.840 14.506 1.00 22.80 116 ARG B CA 1
ATOM 2101 C C . ARG B 1 118 ? -2.794 40.549 14.099 1.00 18.13 116 ARG B C 1
ATOM 2102 O O . ARG B 1 118 ? -2.136 39.542 13.799 1.00 16.24 116 ARG B O 1
ATOM 2110 N N . VAL B 1 119 ? -4.129 40.553 14.093 1.00 14.23 117 VAL B N 1
ATOM 2111 C CA . VAL B 1 119 ? -4.869 39.368 13.679 1.00 11.39 117 VAL B CA 1
ATOM 2112 C C . VAL B 1 119 ? -4.617 39.067 12.207 1.00 11.26 117 VAL B C 1
ATOM 2113 O O . VAL B 1 119 ? -4.400 37.910 11.824 1.00 11.33 117 VAL B O 1
ATOM 2117 N N . ALA B 1 120 ? -4.636 40.099 11.359 1.00 11.89 118 ALA B N 1
ATOM 2118 C CA . ALA B 1 120 ? -4.403 39.885 9.933 1.00 11.97 118 ALA B CA 1
ATOM 2119 C C . ALA B 1 120 ? -3.017 39.300 9.687 1.00 11.78 118 ALA B C 1
ATOM 2120 O O . ALA B 1 120 ? -2.860 38.328 8.932 1.00 12.05 118 ALA B O 1
ATOM 2122 N N . THR B 1 121 ? -1.999 39.858 10.347 1.00 12.42 119 THR B N 1
ATOM 2123 C CA . THR B 1 121 ? -0.627 39.412 10.116 1.00 14.93 119 THR B CA 1
ATOM 2124 C C . THR B 1 121 ? -0.439 37.968 10.552 1.00 13.78 119 THR B C 1
ATOM 2125 O O . THR B 1 121 ? 0.219 37.182 9.856 1.00 12.79 119 THR B O 1
ATOM 2129 N N . ARG B 1 122 ? -1.010 37.604 11.705 1.00 11.74 120 ARG B N 1
ATOM 2130 C CA . ARG B 1 122 ? -0.934 36.224 12.170 1.00 12.09 120 ARG B CA 1
ATOM 2131 C C . ARG B 1 122 ? -1.525 35.265 11.146 1.00 10.46 120 ARG B C 1
ATOM 2132 O O . ARG B 1 122 ? -0.963 34.190 10.895 1.00 10.86 120 ARG B O 1
ATOM 2140 N N . LEU B 1 123 ? -2.664 35.634 10.543 1.00 9.24 121 LEU B N 1
ATOM 2141 C CA . LEU B 1 123 ? -3.302 34.753 9.566 1.00 9.65 121 LEU B CA 1
ATOM 2142 C C . LEU B 1 123 ? -2.525 34.707 8.254 1.00 10.15 121 LEU B C 1
ATOM 2143 O O . LEU B 1 123 ? -2.446 33.649 7.608 1.00 11.68 121 LEU B O 1
ATOM 2148 N N . VAL B 1 124 ? -1.957 35.839 7.835 1.00 9.37 122 VAL B N 1
ATOM 2149 C CA . VAL B 1 124 ? -1.131 35.853 6.627 1.00 10.65 122 VAL B CA 1
ATOM 2150 C C . VAL B 1 124 ? 0.053 34.903 6.784 1.00 12.40 122 VAL B C 1
ATOM 2151 O O . VAL B 1 124 ? 0.357 34.103 5.889 1.00 12.48 122 VAL B O 1
ATOM 2155 N N . ASP B 1 125 ? 0.733 34.973 7.932 1.00 11.61 123 ASP B N 1
ATOM 2156 C CA . ASP B 1 125 ? 1.913 34.139 8.148 1.00 13.39 123 ASP B CA 1
ATOM 2157 C C . ASP B 1 125 ? 1.538 32.664 8.222 1.00 14.47 123 ASP B C 1
ATOM 2158 O O . ASP B 1 125 ? 2.237 31.808 7.664 1.00 14.78 123 ASP B O 1
ATOM 2163 N N . LEU B 1 126 ? 0.453 32.348 8.931 1.00 14.52 124 LEU B N 1
ATOM 2164 C CA . LEU B 1 126 ? -0.040 30.974 8.976 1.00 17.18 124 LEU B CA 1
ATOM 2165 C C . LEU B 1 126 ? -0.373 30.463 7.576 1.00 18.20 124 LEU B C 1
ATOM 2166 O O . LEU B 1 126 ? -0.002 29.341 7.205 1.00 19.44 124 LEU B O 1
ATOM 2171 N N . THR B 1 127 ? -1.056 31.283 6.775 1.00 15.97 125 THR B N 1
ATOM 2172 C CA . THR B 1 127 ? -1.482 30.847 5.449 1.00 15.99 125 THR B CA 1
ATOM 2173 C C . THR B 1 127 ? -0.305 30.715 4.486 1.00 14.63 125 THR B C 1
ATOM 2174 O O . THR B 1 127 ? -0.270 29.791 3.656 1.00 15.28 125 THR B O 1
ATOM 2178 N N A ASP B 1 128 ? 0.661 31.631 4.559 0.64 13.36 126 ASP B N 1
ATOM 2179 N N B ASP B 1 128 ? 0.662 31.626 4.590 0.36 14.28 126 ASP B N 1
ATOM 2180 C CA A ASP B 1 128 ? 1.807 31.552 3.654 0.64 14.68 126 ASP B CA 1
ATOM 2181 C CA B ASP B 1 128 ? 1.830 31.603 3.717 0.36 15.44 126 ASP B CA 1
ATOM 2182 C C A ASP B 1 128 ? 2.576 30.247 3.854 0.64 14.88 126 ASP B C 1
ATOM 2183 C C B ASP B 1 128 ? 2.616 30.305 3.872 0.36 15.38 126 ASP B C 1
ATOM 2184 O O A ASP B 1 128 ? 2.978 29.597 2.878 0.64 15.28 126 ASP B O 1
ATOM 2185 O O B ASP B 1 128 ? 3.081 29.725 2.881 0.36 16.93 126 ASP B O 1
ATOM 2194 N N . LEU B 1 129 ? 2.770 29.831 5.109 1.00 14.05 127 LEU B N 1
ATOM 2195 C CA . LEU B 1 129 ? 3.465 28.570 5.352 1.00 15.44 127 LEU B CA 1
ATOM 2196 C C . LEU B 1 129 ? 2.691 27.399 4.763 1.00 15.03 127 LEU B C 1
ATOM 2197 O O . LEU B 1 129 ? 3.268 26.515 4.119 1.00 14.77 127 LEU B O 1
ATOM 2202 N N . PHE B 1 130 ? 1.378 27.370 4.978 1.00 14.85 128 PHE B N 1
ATOM 2203 C CA . PHE B 1 130 ? 0.598 26.253 4.459 1.00 18.07 128 PHE B CA 1
ATOM 2204 C C . PHE B 1 130 ? 0.611 26.222 2.934 1.00 20.42 128 PHE B C 1
ATOM 2205 O O . PHE B 1 130 ? 0.720 25.146 2.333 1.00 21.63 128 PHE B O 1
ATOM 2213 N N . GLU B 1 131 ? 0.516 27.391 2.291 1.00 18.53 129 GLU B N 1
ATOM 2214 C CA . GLU B 1 131 ? 0.576 27.449 0.833 1.00 18.80 129 GLU B CA 1
ATOM 2215 C C . GLU B 1 131 ? 1.906 26.944 0.309 1.00 16.42 129 GLU B C 1
ATOM 2216 O O . GLU B 1 131 ? 1.954 26.252 -0.715 1.00 16.40 129 GLU B O 1
ATOM 2222 N N . ALA B 1 132 ? 3.004 27.340 0.958 1.00 13.65 130 ALA B N 1
ATOM 2223 C CA . ALA B 1 132 ? 4.311 26.843 0.556 1.00 13.40 130 ALA B CA 1
ATOM 2224 C C . ALA B 1 132 ? 4.358 25.325 0.649 1.00 13.30 130 ALA B C 1
ATOM 2225 O O . ALA B 1 132 ? 4.851 24.659 -0.266 1.00 12.83 130 ALA B O 1
ATOM 2227 N N . TYR B 1 133 ? 3.801 24.767 1.731 1.00 11.29 131 TYR B N 1
ATOM 2228 C CA . TYR B 1 133 ? 3.788 23.322 1.936 1.00 12.77 131 TYR B CA 1
ATOM 2229 C C . TYR B 1 133 ? 2.952 22.624 0.871 1.00 13.35 131 TYR B C 1
ATOM 2230 O O . TYR B 1 133 ? 3.368 21.596 0.314 1.00 13.47 131 TYR B O 1
ATOM 2239 N N . VAL B 1 134 ? 1.766 23.171 0.580 1.00 15.75 132 VAL B N 1
ATOM 2240 C CA . VAL B 1 134 ? 0.858 22.584 -0.404 1.00 20.64 132 VAL B CA 1
ATOM 2241 C C . VAL B 1 134 ? 1.469 22.610 -1.797 1.00 20.78 132 VAL B C 1
ATOM 2242 O O . VAL B 1 134 ? 1.355 21.641 -2.565 1.00 22.84 132 VAL B O 1
ATOM 2246 N N A GLU B 1 135 ? 2.123 23.699 -2.156 0.56 21.22 133 GLU B N 1
ATOM 2247 N N B GLU B 1 135 ? 2.093 23.738 -2.159 0.44 19.81 133 GLU B N 1
ATOM 2248 C CA A GLU B 1 135 ? 2.597 23.785 -3.525 0.56 22.77 133 GLU B CA 1
ATOM 2249 C CA B GLU B 1 135 ? 2.684 23.893 -3.486 0.44 19.86 133 GLU B CA 1
ATOM 2250 C C A GLU B 1 135 ? 3.937 23.088 -3.733 0.56 19.99 133 GLU B C 1
ATOM 2251 C C B GLU B 1 135 ? 3.818 22.911 -3.702 0.44 18.65 133 GLU B C 1
ATOM 2252 O O A GLU B 1 135 ? 4.341 22.898 -4.885 0.56 20.30 133 GLU B O 1
ATOM 2253 O O B GLU B 1 135 ? 3.993 22.386 -4.809 0.44 17.87 133 GLU B O 1
ATOM 2264 N N . ALA B 1 136 ? 4.611 22.669 -2.656 1.00 18.66 134 ALA B N 1
ATOM 2265 C CA . ALA B 1 136 ? 5.806 21.849 -2.799 1.00 18.85 134 ALA B CA 1
ATOM 2266 C C . ALA B 1 136 ? 5.470 20.529 -3.475 1.00 20.57 134 ALA B C 1
ATOM 2267 O O . ALA B 1 136 ? 6.117 20.129 -4.447 1.00 23.24 134 ALA B O 1
ATOM 2269 N N . GLY B 1 137 ? 4.419 19.862 -3.001 1.00 19.96 135 GLY B N 1
ATOM 2270 C CA . GLY B 1 137 ? 4.036 18.606 -3.619 1.00 23.12 135 GLY B CA 1
ATOM 2271 C C . GLY B 1 137 ? 3.430 18.785 -4.996 1.00 27.70 135 GLY B C 1
ATOM 2272 O O . GLY B 1 137 ? 3.582 17.918 -5.861 1.00 31.34 135 GLY B O 1
ATOM 2273 N N . GLU B 1 138 ? 2.728 19.898 -5.217 1.00 27.41 136 GLU B N 1
ATOM 2274 C CA . GLU B 1 138 ? 2.141 20.142 -6.528 1.00 28.03 136 GLU B CA 1
ATOM 2275 C C . GLU B 1 138 ? 3.199 20.135 -7.615 1.00 31.48 136 GLU B C 1
ATOM 2276 O O . GLU B 1 138 ? 2.925 19.719 -8.748 1.00 28.26 136 GLU B O 1
ATOM 2282 N N . GLN B 1 139 ? 4.414 20.581 -7.288 1.00 35.24 137 GLN B N 1
ATOM 2283 C CA . GLN B 1 139 ? 5.511 20.483 -8.243 1.00 36.77 137 GLN B CA 1
ATOM 2284 C C . GLN B 1 139 ? 5.860 19.029 -8.535 1.00 42.05 137 GLN B C 1
ATOM 2285 O O . GLN B 1 139 ? 6.351 18.720 -9.623 1.00 40.61 137 GLN B O 1
ATOM 2295 N N . LEU B 1 141 ? 3.563 16.537 -8.656 1.00 43.16 139 LEU B N 1
ATOM 2296 C CA . LEU B 1 141 ? 2.538 16.174 -9.622 1.00 40.85 139 LEU B CA 1
ATOM 2297 C C . LEU B 1 141 ? 2.751 16.853 -10.965 1.00 46.02 139 LEU B C 1
ATOM 2298 O O . LEU B 1 141 ? 2.067 16.499 -11.935 1.00 48.03 139 LEU B O 1
ATOM 2303 N N . ARG B 1 142 ? 3.675 17.809 -11.038 1.00 45.89 140 ARG B N 1
ATOM 2304 C CA . ARG B 1 142 ? 3.972 18.530 -12.268 1.00 47.64 140 ARG B CA 1
ATOM 2305 C C . ARG B 1 142 ? 5.215 17.959 -12.939 1.00 49.87 140 ARG B C 1
ATOM 2306 O O . ARG B 1 142 ? 5.116 17.127 -13.842 1.00 53.37 140 ARG B O 1
#

Nearest PDB structures (foldseek):
  5jbr-assembly1_B  TM=9.998E-01  e=5.631E-23  Beutenbergia cavernae DSM 12333
  1ku9-assembly1_B  TM=6.176E-01  e=1.019E-07  Methanocaldococcus jannaschii
  4nb5-assembly1_C  TM=5.984E-01  e=7.203E-07  Mycobacterium tuberculosis H37Rv
  3fm5-assembly3_D  TM=4.690E-01  e=4.975E-04  Rhodococcus jostii RHA1
  7dvs-assembly1_B  TM=4.059E-01  e=5.071E-03  Streptococcus agalactiae

Secondary structure (DSSP, 8-state):
-HHHHHHHHHHH----GGGT--HHHHHHHHHHHT-SS-EEHHHHHHHHT--HHHHHHHHHHHHHTTSEEEEEETTEEEEEEEE-S-THHHHHHHHHHHHHHHHHHHHHHHH--SHHHHHHHHHHHHHHHHHHHHHH--HHHHHTT-/-HHHHHHHHHHH----GGGT--HHHHHHHHHHHT-SS-EEHHHHHHHHT--HHHHHHHHHHHHHTTSEEEEEETTEEEEEEEE-S-THHHHHHHHHHHHHHHHHHHHHHHH--SHHHHHHHHHHHHHHHHHHHHHH---